Protein AF-A0A971H9M4-F1 (afdb_monomer)

Structure (mmCIF, N/CA/C/O backbone):
data_AF-A0A971H9M4-F1
#
_entry.id   AF-A0A971H9M4-F1
#
loop_
_atom_site.group_PDB
_atom_site.id
_atom_site.type_symbol
_atom_site.label_atom_id
_atom_site.label_alt_id
_atom_site.label_comp_id
_atom_site.label_asym_id
_atom_site.label_entity_id
_atom_site.label_seq_id
_atom_site.pdbx_PDB_ins_code
_atom_site.Cartn_x
_atom_site.Cartn_y
_atom_site.Cartn_z
_atom_site.occupancy
_atom_site.B_iso_or_equiv
_atom_site.auth_seq_id
_atom_site.auth_comp_id
_atom_site.auth_asym_id
_atom_site.auth_atom_id
_atom_site.pdbx_PDB_model_num
ATOM 1 N N . MET A 1 1 ? -9.006 -33.886 42.471 1.00 59.41 1 MET A N 1
ATOM 2 C CA . MET A 1 1 ? -10.101 -33.155 41.795 1.00 59.41 1 MET A CA 1
ATOM 3 C C . MET A 1 1 ? -9.797 -31.669 41.955 1.00 59.41 1 MET A C 1
ATOM 5 O O . MET A 1 1 ? -9.574 -31.252 43.082 1.00 59.41 1 MET A O 1
ATOM 9 N N . TYR A 1 2 ? -9.645 -30.906 40.869 1.00 59.44 2 TYR A N 1
ATOM 10 C CA . TYR A 1 2 ? -9.301 -29.475 40.951 1.00 59.44 2 TYR A CA 1
ATOM 11 C C . TYR A 1 2 ? -10.489 -28.660 41.491 1.00 59.44 2 TYR A C 1
ATOM 13 O O . TYR A 1 2 ? -11.606 -28.806 40.993 1.00 59.44 2 TYR A O 1
ATOM 21 N N . HIS A 1 3 ? -10.256 -27.783 42.473 1.00 69.88 3 HIS A N 1
ATOM 22 C CA . HIS A 1 3 ? -11.254 -26.812 42.927 1.00 69.88 3 HIS A CA 1
ATOM 23 C C . HIS A 1 3 ? -11.259 -25.609 41.982 1.00 69.88 3 HIS A C 1
ATOM 25 O O . HIS A 1 3 ? -10.294 -24.852 41.921 1.00 69.88 3 HIS A O 1
ATOM 31 N N . LYS A 1 4 ? -12.359 -25.418 41.243 1.00 62.38 4 LYS A N 1
ATOM 32 C CA . LYS A 1 4 ? -12.519 -24.303 40.289 1.00 62.38 4 LYS A CA 1
ATOM 33 C C . LYS A 1 4 ? -12.302 -22.923 40.926 1.00 62.38 4 LYS A C 1
ATOM 35 O O . LYS A 1 4 ? -11.869 -22.009 40.243 1.00 62.38 4 LYS A O 1
ATOM 40 N N . THR A 1 5 ? -12.569 -22.787 42.223 1.00 70.88 5 THR A N 1
ATOM 41 C CA . THR A 1 5 ? -12.385 -21.547 42.993 1.00 70.88 5 THR A CA 1
ATOM 42 C C . THR A 1 5 ? -10.929 -21.249 43.348 1.00 70.88 5 THR A C 1
ATOM 44 O O . THR A 1 5 ? -10.621 -20.129 43.735 1.00 70.88 5 THR A O 1
ATOM 47 N N . SER A 1 6 ? -10.025 -22.224 43.216 1.00 70.75 6 SER A N 1
ATOM 48 C CA . SER A 1 6 ? -8.587 -22.040 43.446 1.00 70.75 6 SER A CA 1
ATOM 49 C C . SER A 1 6 ? -7.864 -21.447 42.234 1.00 70.75 6 SER A C 1
ATOM 51 O O . SER A 1 6 ? -6.694 -21.093 42.341 1.00 70.75 6 SER A O 1
ATOM 53 N N . PHE A 1 7 ? -8.536 -21.359 41.081 1.00 68.00 7 PHE A N 1
ATOM 54 C CA . PHE A 1 7 ? -7.981 -20.761 39.874 1.00 68.00 7 PHE A CA 1
ATOM 55 C C . PHE A 1 7 ? -8.322 -19.272 39.858 1.00 68.00 7 PHE A C 1
ATOM 57 O O . PHE A 1 7 ? -9.436 -18.873 39.527 1.00 68.00 7 PHE A O 1
ATOM 64 N N . ILE A 1 8 ? -7.358 -18.455 40.265 1.00 69.06 8 ILE A N 1
ATOM 65 C CA . ILE A 1 8 ? -7.439 -17.001 40.165 1.00 69.06 8 ILE A CA 1
ATOM 66 C C . ILE A 1 8 ? -6.698 -16.625 38.886 1.00 69.06 8 ILE A C 1
ATOM 68 O O . ILE A 1 8 ? -5.609 -17.147 38.633 1.00 69.06 8 ILE A O 1
ATOM 72 N N . ASN A 1 9 ? -7.282 -15.754 38.064 1.00 68.06 9 ASN A N 1
ATOM 73 C CA . ASN A 1 9 ? -6.560 -15.254 36.901 1.00 68.06 9 ASN A CA 1
ATOM 74 C C . ASN A 1 9 ? -5.275 -14.552 37.360 1.00 68.06 9 ASN A C 1
ATOM 76 O O . ASN A 1 9 ? -5.319 -13.797 38.338 1.00 68.06 9 ASN A O 1
ATOM 80 N N . PRO A 1 10 ? -4.144 -14.781 36.672 1.00 68.81 10 PRO A N 1
ATOM 81 C CA . PRO A 1 10 ? -2.934 -14.025 36.940 1.00 68.81 10 PRO A CA 1
ATOM 82 C C . PRO A 1 10 ? -3.194 -12.533 36.715 1.00 68.81 10 PRO A C 1
ATOM 84 O O . PRO A 1 10 ? -4.111 -12.150 35.981 1.00 68.81 10 PRO A O 1
ATOM 87 N N . ASP A 1 11 ? -2.370 -11.695 37.342 1.00 80.75 11 ASP A N 1
ATOM 88 C CA . ASP A 1 11 ? -2.382 -10.260 37.081 1.00 80.75 11 ASP A CA 1
ATOM 89 C C . ASP A 1 11 ? -2.314 -9.997 35.566 1.00 80.75 11 ASP A C 1
ATOM 91 O O . ASP A 1 11 ? -1.445 -10.505 34.850 1.00 80.75 11 ASP A O 1
ATOM 95 N N . ARG A 1 12 ? -3.260 -9.188 35.085 1.00 86.88 12 ARG A N 1
ATOM 96 C CA . ARG A 1 12 ? -3.405 -8.826 33.677 1.00 86.88 12 ARG A CA 1
ATOM 97 C C . ARG A 1 12 ? -2.324 -7.859 33.202 1.00 86.88 12 ARG A C 1
ATOM 99 O O . ARG A 1 12 ? -2.214 -7.668 31.994 1.00 86.88 12 ARG A O 1
ATOM 106 N N . HIS A 1 13 ? -1.508 -7.279 34.090 1.00 83.75 13 HIS A N 1
ATOM 107 C CA . HIS A 1 13 ? -0.443 -6.339 33.720 1.00 83.75 13 HIS A CA 1
ATOM 108 C C . HIS A 1 13 ? 0.414 -6.851 32.548 1.00 83.75 13 HIS A C 1
ATOM 110 O O . HIS A 1 13 ? 0.710 -6.085 31.622 1.00 83.75 13 HIS A O 1
ATOM 116 N N . ASN A 1 14 ? 0.778 -8.139 32.596 1.00 83.12 14 ASN A N 1
ATOM 117 C CA . ASN A 1 14 ? 1.596 -8.841 31.598 1.00 83.12 14 ASN A CA 1
ATOM 118 C C . ASN A 1 14 ? 0.779 -9.832 30.750 1.00 83.12 14 ASN A C 1
ATOM 120 O O . ASN A 1 14 ? 1.344 -10.719 30.111 1.00 83.12 14 ASN A O 1
ATOM 124 N N . GLY A 1 15 ? -0.550 -9.713 30.774 1.00 86.69 15 GLY A N 1
ATOM 125 C CA . GLY A 1 15 ? -1.436 -10.551 29.982 1.00 86.69 15 GLY A CA 1
ATOM 126 C C . GLY A 1 15 ? -1.278 -10.276 28.481 1.00 86.69 15 GLY A C 1
ATOM 127 O O . GLY A 1 15 ? -0.962 -9.149 28.086 1.00 86.69 15 GLY A O 1
ATOM 128 N N . PRO A 1 16 ? -1.523 -11.278 27.620 1.00 92.19 16 PRO A N 1
ATOM 129 C CA . PRO A 1 16 ? -1.437 -11.112 26.174 1.00 92.19 16 PRO A CA 1
ATOM 130 C C . PRO A 1 16 ? -2.510 -10.148 25.662 1.00 92.19 16 PRO A C 1
ATOM 132 O O . PRO A 1 16 ? -3.526 -9.915 26.326 1.00 92.19 16 PRO A O 1
ATOM 135 N N . PHE A 1 17 ? -2.292 -9.603 24.463 1.00 92.62 17 PHE A N 1
ATOM 136 C CA . PHE A 1 17 ? -3.281 -8.775 23.778 1.00 92.62 17 PHE A CA 1
ATOM 137 C C . PHE A 1 17 ? -3.963 -9.597 22.690 1.00 92.62 17 PHE A C 1
ATOM 139 O O . PHE A 1 17 ? -3.300 -10.305 21.930 1.00 92.62 17 PHE A O 1
ATOM 146 N N . GLN A 1 18 ? -5.287 -9.496 22.600 1.00 90.56 18 GLN A N 1
ATOM 147 C CA . GLN A 1 18 ? -6.045 -10.150 21.537 1.00 90.56 18 GLN A CA 1
ATOM 148 C C . GLN A 1 18 ? -6.235 -9.193 20.363 1.00 90.56 18 GLN A C 1
ATOM 150 O O . GLN A 1 18 ? -6.819 -8.125 20.532 1.00 90.56 18 GLN A O 1
ATOM 155 N N . ILE A 1 19 ? -5.826 -9.603 19.160 1.00 88.69 19 ILE A N 1
ATOM 156 C CA . ILE A 1 19 ? -6.227 -8.905 17.934 1.00 88.69 19 ILE A CA 1
ATOM 157 C C . ILE A 1 19 ? -7.717 -9.161 17.704 1.00 88.69 19 ILE A C 1
ATOM 159 O O . ILE A 1 19 ? -8.146 -10.312 17.584 1.00 88.69 19 ILE A O 1
ATOM 163 N N . SER A 1 20 ? -8.499 -8.088 17.671 1.00 87.00 20 SER A N 1
ATOM 164 C CA . SER A 1 20 ? -9.937 -8.105 17.436 1.00 87.00 20 SER A CA 1
ATOM 165 C C . SER A 1 20 ? -10.264 -7.019 16.421 1.00 87.00 20 SER A C 1
ATOM 167 O O . SER A 1 20 ? -10.563 -5.883 16.784 1.00 87.00 20 SER A O 1
ATOM 169 N N . HIS A 1 21 ? -10.183 -7.372 15.136 1.00 85.25 21 HIS A N 1
ATOM 170 C CA . HIS A 1 21 ? -10.667 -6.498 14.072 1.00 85.25 21 HIS A CA 1
ATOM 171 C C . HIS A 1 21 ? -12.159 -6.286 14.282 1.00 85.25 21 HIS A C 1
ATOM 173 O O . HIS A 1 21 ? -12.880 -7.282 14.343 1.00 85.25 21 HIS A O 1
ATOM 179 N N . ASP A 1 22 ? -12.534 -5.021 14.514 1.00 75.38 22 ASP A N 1
ATOM 180 C CA . ASP A 1 22 ? -13.889 -4.455 14.624 1.00 75.38 22 ASP A CA 1
ATOM 181 C C . ASP A 1 22 ? -14.944 -5.223 15.437 1.00 75.38 22 ASP A C 1
ATOM 183 O O . ASP A 1 22 ? -16.119 -4.870 15.420 1.00 75.38 22 ASP A O 1
ATOM 187 N N . PHE A 1 23 ? -14.512 -6.229 16.200 1.00 79.19 23 PHE A N 1
ATOM 188 C CA . PHE A 1 23 ? -15.332 -7.189 16.934 1.00 79.19 23 PHE A CA 1
ATOM 189 C C . PHE A 1 23 ? -16.366 -7.948 16.081 1.00 79.19 23 PHE A C 1
ATOM 191 O O . PHE A 1 23 ? -17.172 -8.680 16.661 1.00 79.19 23 PHE A O 1
ATOM 198 N N . GLN A 1 24 ? -16.274 -7.880 14.745 1.00 73.62 24 GLN A N 1
ATOM 199 C CA . GLN A 1 24 ? -16.990 -8.769 13.821 1.00 73.62 24 GLN A CA 1
ATOM 200 C C . GLN A 1 24 ? -16.139 -9.984 13.453 1.00 73.62 24 GLN A C 1
ATOM 202 O O . GLN A 1 24 ? -16.640 -11.091 13.267 1.00 73.62 24 GLN A O 1
ATOM 207 N N . PHE A 1 25 ? -14.815 -9.814 13.398 1.00 66.44 25 PHE A N 1
ATOM 208 C CA . PHE A 1 25 ? -13.938 -10.876 12.925 1.00 66.44 25 PHE A CA 1
ATOM 209 C C . PHE A 1 25 ? -13.827 -12.049 13.916 1.00 66.44 25 PHE A C 1
ATOM 211 O O . PHE A 1 25 ? -13.549 -11.872 15.112 1.00 66.44 25 PHE A O 1
ATOM 218 N N . ILE A 1 26 ? -13.986 -13.268 13.388 1.00 60.38 26 ILE A N 1
ATOM 219 C CA . ILE A 1 26 ? -13.758 -14.535 14.092 1.00 60.38 26 ILE A CA 1
ATOM 220 C C . ILE A 1 26 ? -12.415 -15.117 13.607 1.00 60.38 26 ILE A C 1
ATOM 222 O O . ILE A 1 26 ? -12.236 -15.322 12.404 1.00 60.38 26 ILE A O 1
ATOM 226 N N . PRO A 1 27 ? -11.450 -15.401 14.503 1.00 54.97 27 PRO A N 1
ATOM 227 C CA . PRO A 1 27 ? -10.246 -16.153 14.159 1.00 54.97 27 PRO A CA 1
ATOM 228 C C . PRO A 1 27 ? -10.600 -17.499 13.514 1.00 54.97 27 PRO A C 1
ATOM 230 O O . PRO A 1 27 ? -11.497 -18.184 13.995 1.00 54.97 27 PRO A O 1
ATOM 233 N N . LEU A 1 28 ? -9.845 -17.914 12.490 1.00 46.50 28 LEU A N 1
ATOM 234 C CA . LEU A 1 28 ? -10.114 -19.079 11.619 1.00 46.50 28 LEU A CA 1
ATOM 235 C C . LEU A 1 28 ? -10.322 -20.444 12.321 1.00 46.50 28 LEU A C 1
ATOM 237 O O . LEU A 1 28 ? -10.663 -21.408 11.650 1.00 46.50 28 LEU A O 1
ATOM 241 N N . ASN A 1 29 ? -10.156 -20.534 13.643 1.00 50.53 29 ASN A N 1
ATOM 242 C CA . ASN A 1 29 ? -10.216 -21.775 14.421 1.00 50.53 29 ASN A CA 1
ATOM 243 C C . ASN A 1 29 ? -11.173 -21.715 15.630 1.00 50.53 29 ASN A C 1
ATOM 245 O O . ASN A 1 29 ? -11.077 -22.562 16.518 1.00 50.53 29 ASN A O 1
ATOM 249 N N . LEU A 1 30 ? -12.066 -20.723 15.713 1.00 54.00 30 LEU A N 1
ATOM 250 C CA . LEU A 1 30 ? -13.114 -20.700 16.739 1.00 54.00 30 LEU A CA 1
ATOM 251 C C . LEU A 1 30 ? -14.435 -21.210 16.153 1.00 54.00 30 LEU A C 1
ATOM 2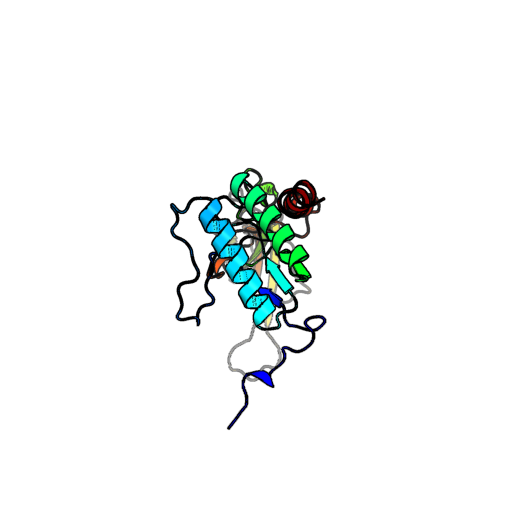53 O O . LEU A 1 30 ? -14.884 -20.736 15.117 1.00 54.00 30 LEU A O 1
ATOM 257 N N . SER A 1 31 ? -15.050 -22.183 16.828 1.00 55.00 31 SER A N 1
ATOM 258 C CA . SER A 1 31 ? -16.323 -22.805 16.431 1.00 55.00 31 SER A CA 1
ATOM 259 C C . SER A 1 31 ? -17.559 -21.971 16.780 1.00 55.00 31 SER A C 1
ATOM 261 O O . SER A 1 31 ? -18.652 -22.251 16.296 1.00 55.00 31 SER A O 1
ATOM 263 N N . GLU A 1 32 ? -17.407 -20.971 17.645 1.00 58.47 32 GLU A N 1
ATOM 264 C CA . GLU A 1 32 ? -18.483 -20.076 18.065 1.00 58.47 32 GLU A CA 1
ATOM 265 C C . GLU A 1 32 ? -18.551 -18.870 17.108 1.00 58.47 32 GLU A C 1
ATOM 267 O O . GLU A 1 32 ? -17.556 -18.171 16.900 1.00 58.47 32 GLU A O 1
ATOM 272 N N . ASN A 1 33 ? -19.731 -18.618 16.525 1.00 57.72 33 ASN A N 1
ATOM 273 C CA . ASN A 1 33 ? -19.991 -17.403 15.751 1.00 57.72 33 ASN A CA 1
ATOM 274 C C . ASN A 1 33 ? -20.037 -16.202 16.707 1.00 57.72 33 ASN A C 1
ATOM 276 O O . ASN A 1 33 ? -21.013 -16.023 17.432 1.00 57.72 33 ASN A O 1
ATOM 280 N N . PHE A 1 34 ? -18.976 -15.394 16.716 1.00 63.72 34 PHE A N 1
ATOM 281 C CA . PHE A 1 34 ? -18.870 -14.173 17.528 1.00 63.72 34 PHE A CA 1
ATOM 282 C C . PHE A 1 34 ? -19.069 -12.883 16.723 1.00 63.72 34 PHE A C 1
ATOM 284 O O . PHE A 1 34 ? -18.621 -11.821 17.164 1.00 63.72 34 PHE A O 1
ATOM 291 N N . ASP A 1 35 ? -19.705 -12.977 15.560 1.00 71.69 35 ASP A N 1
ATOM 292 C CA . ASP A 1 35 ? -20.148 -11.819 14.784 1.00 71.69 35 ASP A CA 1
ATOM 293 C C . ASP A 1 35 ? -21.601 -11.462 15.143 1.00 71.69 35 ASP A C 1
ATOM 295 O O . ASP A 1 35 ? -22.330 -12.271 15.725 1.00 71.69 35 ASP A O 1
ATOM 299 N N . TRP A 1 36 ? -22.025 -10.250 14.803 1.00 81.38 36 TRP A N 1
ATOM 300 C CA . TRP A 1 36 ? -23.417 -9.816 14.864 1.00 81.38 36 TRP A CA 1
ATOM 301 C C . TRP A 1 36 ? -24.015 -9.719 13.449 1.00 81.38 36 TRP A C 1
ATOM 303 O O . TRP A 1 36 ? -23.295 -9.407 12.503 1.00 81.38 36 TRP A O 1
ATOM 313 N N . PRO A 1 37 ? -25.332 -9.938 13.270 1.00 80.62 37 PRO A N 1
ATOM 314 C CA . PRO A 1 37 ? -26.002 -9.711 11.987 1.00 80.62 37 PRO A CA 1
ATOM 315 C C . PRO A 1 37 ? -25.788 -8.287 11.453 1.00 80.62 37 PRO A C 1
ATOM 317 O O . PRO A 1 37 ? -25.793 -7.329 12.232 1.00 80.62 37 PRO A O 1
ATOM 320 N N . ASP A 1 38 ? -25.643 -8.137 10.135 1.00 75.81 38 ASP A N 1
ATOM 321 C CA . ASP A 1 38 ? -25.381 -6.849 9.468 1.00 75.81 38 ASP A CA 1
ATOM 322 C C . ASP A 1 38 ? -26.436 -5.764 9.770 1.00 75.81 38 ASP A C 1
ATOM 324 O O . ASP A 1 38 ? -26.124 -4.570 9.769 1.00 75.81 38 ASP A O 1
ATOM 328 N N . ASP A 1 39 ? -27.676 -6.171 10.043 1.00 83.94 39 ASP A N 1
ATOM 329 C CA . ASP A 1 39 ? -28.831 -5.327 10.361 1.00 83.94 39 ASP A CA 1
ATOM 330 C C . ASP A 1 39 ? -28.997 -5.044 11.865 1.00 83.94 39 ASP A C 1
ATOM 332 O O . ASP A 1 39 ? -29.939 -4.360 12.273 1.00 83.94 39 ASP A O 1
ATOM 336 N N . SER A 1 40 ? -28.065 -5.515 12.700 1.00 88.38 40 SER A N 1
ATOM 337 C CA . SER A 1 40 ? -28.070 -5.231 14.135 1.00 88.38 40 SER A CA 1
ATOM 338 C C . SER A 1 40 ? -28.033 -3.726 14.395 1.00 88.38 40 SER A C 1
ATOM 340 O O . SER A 1 40 ? -27.239 -2.984 13.803 1.00 88.38 40 SER A O 1
ATOM 342 N N . ASN A 1 41 ? -28.853 -3.272 15.340 1.00 93.38 41 ASN A N 1
ATOM 343 C CA . ASN A 1 41 ? -28.796 -1.895 15.816 1.00 93.38 41 ASN A CA 1
ATOM 344 C C . ASN A 1 41 ? -27.529 -1.642 16.660 1.00 93.38 41 ASN A C 1
ATOM 346 O O . ASN A 1 41 ? -26.876 -2.571 17.142 1.00 93.38 41 ASN A O 1
ATOM 350 N N . GLU A 1 42 ? -27.176 -0.370 16.848 1.00 93.44 42 GLU A N 1
ATOM 351 C CA . GLU A 1 42 ? -25.950 0.005 17.564 1.00 93.44 42 GLU A CA 1
ATOM 352 C C . GLU A 1 42 ? -25.967 -0.388 19.046 1.00 93.44 42 GLU A C 1
ATOM 354 O O . GLU A 1 42 ? -24.920 -0.729 19.591 1.00 93.44 42 GLU A O 1
ATOM 359 N N . GLU A 1 43 ? -27.135 -0.412 19.695 1.00 95.06 43 GLU A N 1
ATOM 360 C CA . GLU A 1 43 ? -27.251 -0.858 21.089 1.00 95.06 43 GLU A CA 1
ATOM 361 C C . GLU A 1 43 ? -26.849 -2.332 21.233 1.00 95.06 43 GLU A C 1
ATOM 363 O O . GLU A 1 43 ? -26.088 -2.692 22.132 1.00 95.06 43 GLU A O 1
ATOM 368 N N . TYR A 1 44 ? -27.314 -3.183 20.319 1.00 93.81 44 TYR A N 1
ATOM 369 C CA . TYR A 1 44 ? -26.947 -4.592 20.281 1.00 93.81 44 TYR A CA 1
ATOM 370 C C . TYR A 1 44 ? -25.446 -4.772 20.036 1.00 93.81 44 TYR A C 1
ATOM 372 O O . TYR A 1 44 ? -24.792 -5.527 20.756 1.00 93.81 44 TYR A O 1
ATOM 380 N N . LYS A 1 45 ? -24.879 -4.043 19.064 1.00 92.88 45 LYS A N 1
ATOM 381 C CA . LYS A 1 45 ? -23.439 -4.107 18.760 1.00 92.88 45 LYS A CA 1
ATOM 382 C C . LYS A 1 45 ? -22.592 -3.707 19.964 1.00 92.88 45 LYS A C 1
ATOM 384 O O . LYS A 1 45 ? -21.631 -4.398 20.285 1.00 92.88 45 LYS A O 1
ATOM 389 N N . LEU A 1 46 ? -22.965 -2.635 20.663 1.00 95.12 46 LEU A N 1
ATOM 390 C CA . LEU A 1 46 ? -22.259 -2.188 21.864 1.00 95.12 46 LEU A CA 1
ATOM 391 C C . LEU A 1 46 ? -22.327 -3.229 22.987 1.00 95.12 46 LEU A C 1
ATOM 393 O O . LEU A 1 46 ? -21.285 -3.560 23.545 1.00 95.12 46 LEU A O 1
ATOM 397 N N . LYS A 1 47 ? -23.501 -3.819 23.254 1.00 94.12 47 LYS A N 1
ATOM 398 C CA . LYS A 1 47 ? -23.641 -4.912 24.239 1.00 94.12 47 LYS A CA 1
ATOM 399 C C . LYS A 1 47 ? -22.793 -6.132 23.879 1.00 94.12 47 LYS A C 1
ATOM 401 O O . LYS A 1 47 ? -22.201 -6.762 24.753 1.00 94.12 47 LYS A O 1
ATOM 406 N N . HIS A 1 48 ? -22.713 -6.470 22.594 1.00 91.38 48 HIS A N 1
ATOM 407 C CA . HIS A 1 48 ? -21.865 -7.565 22.122 1.00 91.38 48 HIS A CA 1
ATOM 408 C C . HIS A 1 48 ? -20.376 -7.266 22.322 1.00 91.38 48 HIS A C 1
ATOM 410 O O . HIS A 1 48 ? -19.634 -8.124 22.802 1.00 91.38 48 HIS A O 1
ATOM 416 N N . ILE A 1 49 ? -19.936 -6.050 21.992 1.00 93.62 49 ILE A N 1
ATOM 417 C CA . ILE A 1 49 ? -18.557 -5.592 22.212 1.00 93.62 49 ILE A CA 1
ATOM 418 C C . ILE A 1 49 ? -18.213 -5.624 23.704 1.00 93.62 49 ILE A C 1
ATOM 420 O O . ILE A 1 49 ? -17.195 -6.206 24.076 1.00 93.62 49 ILE A O 1
ATOM 424 N N . GLU A 1 50 ? -19.076 -5.067 24.555 1.00 94.88 50 GLU A N 1
ATOM 425 C CA . GLU A 1 50 ? -18.920 -5.069 26.011 1.00 94.88 50 GLU A CA 1
ATOM 426 C C . GLU A 1 50 ? -18.751 -6.496 26.544 1.00 94.88 50 GLU A C 1
ATOM 428 O O . GLU A 1 50 ? -17.793 -6.804 27.258 1.00 94.88 50 GLU A O 1
ATOM 433 N N . TRP A 1 51 ? -19.634 -7.407 26.125 1.00 92.12 51 TRP A N 1
ATOM 434 C CA . TRP A 1 51 ? -19.552 -8.814 26.496 1.00 92.12 51 TRP A CA 1
ATOM 435 C C . TRP A 1 51 ? -18.237 -9.461 26.037 1.00 92.12 51 TRP A C 1
ATOM 437 O O . TRP A 1 51 ? -17.611 -10.193 26.811 1.00 92.12 51 TRP A O 1
ATOM 447 N N . ARG A 1 52 ? -17.772 -9.178 24.809 1.00 90.50 52 ARG A N 1
ATOM 448 C CA . ARG A 1 52 ? -16.493 -9.698 24.288 1.00 90.50 52 ARG A CA 1
ATOM 449 C C . ARG A 1 52 ? -15.297 -9.160 25.075 1.00 90.50 52 ARG A C 1
ATOM 451 O O . ARG A 1 52 ? -14.411 -9.944 25.413 1.00 90.50 52 ARG A O 1
ATOM 458 N N . LEU A 1 53 ? -15.269 -7.868 25.392 1.00 93.12 53 LEU A N 1
ATOM 459 C CA . LEU A 1 53 ? -14.211 -7.252 26.201 1.00 93.12 53 LEU A CA 1
ATOM 460 C C . LEU A 1 53 ? -14.174 -7.849 27.609 1.00 93.12 53 LEU A C 1
ATOM 462 O O . LEU A 1 53 ? -13.122 -8.314 28.055 1.00 93.12 53 LEU A O 1
ATOM 466 N N . LYS A 1 54 ? -15.336 -7.952 28.264 1.00 92.88 54 LYS A N 1
ATOM 467 C CA . LYS A 1 54 ? -15.460 -8.585 29.580 1.00 92.88 54 LYS A CA 1
ATOM 468 C C . LYS A 1 54 ? -14.971 -10.029 29.547 1.00 92.88 54 LYS A C 1
ATOM 470 O O . LYS A 1 54 ? -14.208 -10.447 30.410 1.00 92.88 54 LYS A O 1
ATOM 475 N N . ARG A 1 55 ? -15.338 -10.788 28.512 1.00 89.50 55 ARG A N 1
ATOM 476 C CA . ARG A 1 55 ? -14.889 -12.173 28.316 1.00 89.50 55 ARG A CA 1
ATOM 477 C C . ARG A 1 55 ? -13.364 -12.290 28.210 1.00 89.50 55 ARG A C 1
ATOM 479 O O . ARG A 1 55 ? -12.814 -13.283 28.690 1.00 89.50 55 ARG A O 1
ATOM 486 N N . LEU A 1 56 ? -12.699 -11.337 27.551 1.00 89.69 56 LEU A N 1
ATOM 487 C CA . LEU A 1 56 ? -11.237 -11.288 27.438 1.00 89.69 56 LEU A CA 1
ATOM 488 C C . LEU A 1 56 ? -10.594 -10.950 28.788 1.00 89.69 56 LEU A C 1
ATOM 490 O O . LEU A 1 56 ? -9.676 -11.651 29.215 1.00 89.69 56 LEU A O 1
ATOM 494 N N . ALA A 1 57 ? -11.120 -9.948 29.494 1.00 90.19 57 ALA A N 1
ATOM 495 C CA . ALA A 1 57 ? -10.666 -9.600 30.839 1.00 90.19 57 ALA A CA 1
ATOM 496 C C . ALA A 1 57 ? -10.819 -10.784 31.816 1.00 90.19 57 ALA A C 1
ATOM 498 O O . ALA A 1 57 ? -9.855 -11.163 32.483 1.00 90.19 57 ALA A O 1
ATOM 499 N N . ASP A 1 58 ? -11.979 -11.450 31.806 1.00 88.00 58 ASP A N 1
ATOM 500 C CA . ASP A 1 58 ? -12.296 -12.647 32.603 1.00 88.00 58 ASP A CA 1
ATOM 501 C C . ASP A 1 58 ? -11.410 -13.860 32.246 1.00 88.00 58 ASP A C 1
ATOM 503 O O . ASP A 1 58 ? -11.389 -14.851 32.974 1.00 88.00 58 ASP A O 1
ATOM 507 N N . ARG A 1 59 ? -10.671 -13.809 31.130 1.00 86.69 59 ARG A N 1
ATOM 508 C CA . ARG A 1 59 ? -9.708 -14.836 30.691 1.00 86.69 59 ARG A CA 1
ATOM 509 C C . ARG A 1 59 ? -8.244 -14.446 30.915 1.00 86.69 59 ARG A C 1
ATOM 511 O O . ARG A 1 59 ? -7.359 -15.188 30.501 1.00 86.69 59 ARG A O 1
ATOM 518 N N . GLY A 1 60 ? -7.982 -13.302 31.548 1.00 88.19 60 GLY A N 1
ATOM 519 C CA . GLY A 1 60 ? -6.626 -12.854 31.870 1.00 88.19 60 GLY A CA 1
ATOM 520 C C . GLY A 1 60 ? -5.902 -12.110 30.742 1.00 88.19 60 GLY A C 1
ATOM 521 O O . GLY A 1 60 ? -4.692 -11.913 30.834 1.00 88.19 60 GLY A O 1
ATOM 522 N N . PHE A 1 61 ? -6.601 -11.678 29.685 1.00 91.94 61 PHE A N 1
ATOM 523 C CA . PHE A 1 61 ? -5.991 -10.809 28.673 1.00 91.94 61 PHE A CA 1
ATOM 524 C C . PHE A 1 61 ? -5.654 -9.441 29.272 1.00 91.94 61 PHE A C 1
ATOM 526 O O . PHE A 1 61 ? -6.456 -8.851 29.999 1.00 91.94 61 PHE A O 1
ATOM 533 N N . GLY A 1 62 ? -4.470 -8.933 28.935 1.00 93.44 62 GLY A N 1
ATOM 534 C CA . GLY A 1 62 ? -3.995 -7.620 29.375 1.00 93.44 62 GLY A CA 1
ATOM 535 C C . GLY A 1 62 ? -4.523 -6.474 28.520 1.00 93.44 62 GLY A C 1
ATOM 536 O O . GLY A 1 62 ? -4.500 -5.320 28.948 1.00 93.44 62 GLY A O 1
ATOM 537 N N . GLY A 1 63 ? -5.012 -6.779 27.318 1.00 94.38 63 GLY A N 1
ATOM 538 C CA . GLY A 1 63 ? -5.445 -5.766 26.374 1.00 94.38 63 GLY A CA 1
ATOM 539 C C . GLY A 1 63 ? -5.992 -6.310 25.063 1.00 94.38 63 GLY A C 1
ATOM 540 O O . GLY A 1 63 ? -6.146 -7.520 24.868 1.00 94.38 63 GLY A O 1
ATOM 541 N N . VAL A 1 64 ? -6.268 -5.387 24.150 1.00 93.75 64 VAL A N 1
ATOM 542 C CA . VAL A 1 64 ? -6.772 -5.660 22.805 1.00 93.75 64 VAL A CA 1
ATOM 543 C C . VAL A 1 64 ? -6.000 -4.861 21.761 1.00 93.75 64 VAL A C 1
ATOM 545 O O . VAL A 1 64 ? -5.579 -3.733 22.009 1.00 93.75 64 VAL A O 1
ATOM 548 N N . VAL A 1 65 ? -5.830 -5.453 20.581 1.00 93.62 65 VAL A N 1
ATOM 549 C CA . VAL A 1 65 ? -5.396 -4.748 19.372 1.00 93.62 65 VAL A CA 1
ATOM 550 C C . VAL A 1 65 ? -6.624 -4.582 18.483 1.00 93.62 65 VAL A C 1
ATOM 552 O O . VAL A 1 65 ? -7.198 -5.583 18.051 1.00 93.62 65 VAL A O 1
ATOM 555 N N . ILE A 1 66 ? -7.067 -3.347 18.263 1.00 93.19 66 ILE A N 1
ATOM 556 C CA . ILE A 1 66 ? -8.359 -3.030 17.636 1.00 93.19 66 ILE A CA 1
ATOM 557 C C . ILE A 1 66 ? -8.208 -1.971 16.547 1.00 93.19 66 ILE A C 1
ATOM 559 O O . ILE A 1 66 ? -7.239 -1.222 16.518 1.00 93.19 66 ILE A O 1
ATOM 563 N N . ASN A 1 67 ? -9.196 -1.883 15.669 1.00 92.44 67 ASN A N 1
ATOM 564 C CA . ASN A 1 67 ? -9.304 -0.863 14.630 1.00 92.44 67 ASN A CA 1
ATOM 565 C C . ASN A 1 67 ? -10.769 -0.498 14.415 1.00 92.44 67 ASN A C 1
ATOM 567 O O . ASN A 1 67 ? -11.668 -1.258 14.791 1.00 92.44 67 ASN A O 1
ATOM 571 N N . ILE A 1 68 ? -11.001 0.639 13.762 1.00 93.00 68 ILE A N 1
ATOM 572 C CA . ILE A 1 68 ? -12.326 0.966 13.240 1.00 93.00 68 ILE A CA 1
ATOM 573 C C . ILE A 1 68 ? -12.799 -0.099 12.239 1.00 93.00 68 ILE A C 1
ATOM 575 O O . ILE A 1 68 ? -11.988 -0.710 11.538 1.00 93.00 68 ILE A O 1
ATOM 579 N N . ALA A 1 69 ? -14.117 -0.297 12.164 1.00 90.75 69 ALA A N 1
ATOM 580 C CA . ALA A 1 69 ? -14.762 -1.190 11.206 1.00 90.75 69 ALA A CA 1
ATOM 581 C C . ALA A 1 69 ? -14.231 -1.018 9.781 1.00 90.75 69 ALA A C 1
ATOM 583 O O . ALA A 1 69 ? -14.063 0.098 9.285 1.00 90.75 69 ALA A O 1
ATOM 584 N N . PHE A 1 70 ? -13.992 -2.142 9.104 1.00 89.69 70 PHE A N 1
ATOM 585 C CA . PHE A 1 70 ? -13.482 -2.109 7.735 1.00 89.69 70 PHE A CA 1
ATOM 586 C C . PHE A 1 70 ? -14.543 -1.676 6.721 1.00 89.69 70 PHE A C 1
ATOM 588 O O . PHE A 1 70 ? -14.203 -1.112 5.681 1.00 89.69 70 PHE A O 1
ATOM 595 N N . LYS A 1 71 ? -15.831 -1.896 6.992 1.00 88.38 71 LYS A N 1
ATOM 596 C CA . LYS A 1 71 ? -16.910 -1.391 6.135 1.00 88.38 71 LYS A CA 1
ATOM 597 C C . LYS A 1 71 ? -16.911 0.138 6.174 1.00 88.38 71 LYS A C 1
ATOM 599 O O . LYS A 1 71 ? -17.036 0.708 7.250 1.00 88.38 71 LYS A O 1
ATOM 604 N N . LYS A 1 72 ? -16.776 0.783 5.004 1.00 92.19 72 LYS A N 1
ATOM 605 C CA . LYS A 1 72 ? -16.594 2.246 4.887 1.00 92.19 72 LYS A CA 1
ATOM 606 C C . LYS A 1 72 ? -15.466 2.756 5.808 1.00 92.19 72 LYS A C 1
ATOM 608 O O . LYS A 1 72 ? -15.634 3.730 6.538 1.00 92.19 72 LYS A O 1
ATOM 613 N N . TYR A 1 73 ? -14.336 2.043 5.787 1.00 93.50 73 TYR A N 1
ATOM 614 C CA . TYR A 1 73 ? -13.152 2.311 6.604 1.00 93.50 73 TYR A CA 1
ATOM 615 C C . TYR A 1 73 ? -12.806 3.802 6.654 1.00 93.50 73 TYR A C 1
ATOM 617 O O . TYR A 1 73 ? -12.750 4.443 5.611 1.00 93.50 73 TYR A O 1
ATOM 625 N N . MET A 1 74 ? -12.588 4.342 7.859 1.00 94.94 74 MET A N 1
ATOM 626 C CA . MET A 1 74 ? -12.312 5.764 8.151 1.00 94.94 74 MET A CA 1
ATOM 627 C C . MET A 1 74 ? -13.427 6.768 7.795 1.00 94.94 74 MET A C 1
ATOM 629 O O . MET A 1 74 ? -13.405 7.886 8.304 1.00 94.94 74 MET A O 1
ATOM 633 N N . GLU A 1 75 ? -14.413 6.388 6.980 1.00 95.19 75 GLU A N 1
ATOM 634 C CA . GLU A 1 75 ? -15.450 7.273 6.428 1.00 95.19 75 GLU A CA 1
ATOM 635 C C . GLU A 1 75 ? -16.806 7.156 7.157 1.00 95.19 75 GLU A C 1
ATOM 637 O O . GLU A 1 75 ? -17.682 7.997 6.966 1.00 95.19 75 GLU A O 1
ATOM 642 N N . ASP A 1 76 ? -17.008 6.127 7.986 1.00 95.44 76 ASP A N 1
ATOM 643 C CA . ASP A 1 76 ? -18.268 5.886 8.702 1.00 95.44 76 ASP A CA 1
ATOM 644 C C . ASP A 1 76 ? -18.278 6.511 10.106 1.00 95.44 76 ASP A C 1
ATOM 646 O O . ASP A 1 76 ? -17.663 6.008 11.048 1.00 95.44 76 ASP A O 1
ATOM 650 N N . GLU A 1 77 ? -19.023 7.606 10.252 1.00 96.44 77 GLU A N 1
ATOM 651 C CA . GLU A 1 77 ? -19.188 8.328 11.517 1.00 96.44 77 GLU A CA 1
ATOM 652 C C . GLU A 1 77 ? -19.831 7.474 12.623 1.00 96.44 77 GLU A C 1
ATOM 654 O O . GLU A 1 77 ? -19.418 7.536 13.781 1.00 96.44 77 GLU A O 1
ATOM 659 N N . VAL A 1 78 ? -20.800 6.619 12.282 1.00 95.69 78 VAL A N 1
ATOM 660 C CA . VAL A 1 78 ? -21.444 5.729 13.260 1.00 95.69 78 VAL A CA 1
ATOM 661 C C . VAL A 1 78 ? -20.438 4.691 13.753 1.00 95.69 78 VAL A C 1
ATOM 663 O O . VAL A 1 78 ? -20.390 4.383 14.947 1.00 95.69 78 VAL A O 1
ATOM 666 N N . ALA A 1 79 ? -19.588 4.181 12.857 1.00 94.94 79 ALA A N 1
ATOM 667 C CA . ALA A 1 79 ? -18.498 3.290 13.239 1.00 94.94 79 ALA A CA 1
ATOM 668 C C . ALA A 1 79 ? -17.467 3.975 14.144 1.00 94.94 79 ALA A C 1
ATOM 670 O O . ALA A 1 79 ? -16.998 3.340 15.088 1.00 94.94 79 ALA A O 1
ATOM 671 N N . TRP A 1 80 ? -17.161 5.253 13.913 1.00 96.81 80 TRP A N 1
ATOM 672 C CA . TRP A 1 80 ? -16.306 6.041 14.801 1.00 96.81 80 TRP A CA 1
ATOM 673 C C . TRP A 1 80 ? -16.907 6.209 16.196 1.00 96.81 80 TRP A C 1
ATOM 675 O O . TRP A 1 80 ? -16.236 5.908 17.180 1.00 96.81 80 TRP A O 1
ATOM 685 N N . ILE A 1 81 ? -18.182 6.596 16.297 1.00 97.25 81 ILE A N 1
ATOM 686 C CA . ILE A 1 81 ? -18.882 6.724 17.588 1.00 97.25 81 ILE A CA 1
ATOM 687 C C . ILE A 1 81 ? -18.846 5.396 18.355 1.00 97.25 81 ILE A C 1
ATOM 689 O O . ILE A 1 81 ? -18.558 5.364 19.554 1.00 97.25 81 ILE A O 1
ATOM 693 N N . ARG A 1 82 ? -19.107 4.279 17.666 1.00 96.12 82 ARG A N 1
ATOM 694 C CA . ARG A 1 82 ? -19.015 2.939 18.258 1.00 96.12 82 ARG A CA 1
ATOM 695 C C . ARG A 1 82 ? -17.586 2.599 18.686 1.00 96.12 82 ARG A C 1
ATOM 697 O O . ARG A 1 82 ? -17.399 2.010 19.749 1.00 96.12 82 ARG A O 1
ATOM 704 N N . PHE A 1 83 ? -16.585 2.961 17.888 1.00 96.31 83 PHE A N 1
ATOM 705 C CA . PHE A 1 83 ? -15.178 2.715 18.195 1.00 96.31 83 PHE A CA 1
ATOM 706 C C . PHE A 1 83 ? -14.716 3.489 19.436 1.00 96.31 83 PHE A C 1
ATOM 708 O O . PHE A 1 83 ? -14.110 2.887 20.316 1.00 96.31 83 PHE A O 1
ATOM 715 N N . VAL A 1 84 ? -15.081 4.768 19.575 1.00 97.31 84 VAL A N 1
ATOM 716 C CA . VAL A 1 84 ? -14.794 5.566 20.784 1.00 97.31 84 VAL A CA 1
ATOM 717 C C . VAL A 1 84 ? -15.409 4.909 22.022 1.00 97.31 84 VAL A C 1
ATOM 719 O O . VAL A 1 84 ? -14.696 4.606 22.971 1.00 97.31 84 VAL A O 1
ATOM 722 N N . LYS A 1 85 ? -16.697 4.540 21.968 1.00 97.50 85 LYS A N 1
ATOM 723 C CA . LYS A 1 85 ? -17.351 3.801 23.065 1.00 97.50 85 LYS A CA 1
ATOM 724 C C . LYS A 1 85 ? -16.646 2.481 23.389 1.00 97.50 85 LYS A C 1
ATOM 726 O O . LYS A 1 85 ? -16.603 2.062 24.538 1.00 97.50 85 LYS A O 1
ATOM 731 N N . THR A 1 86 ? -16.105 1.806 22.376 1.00 96.38 86 THR A N 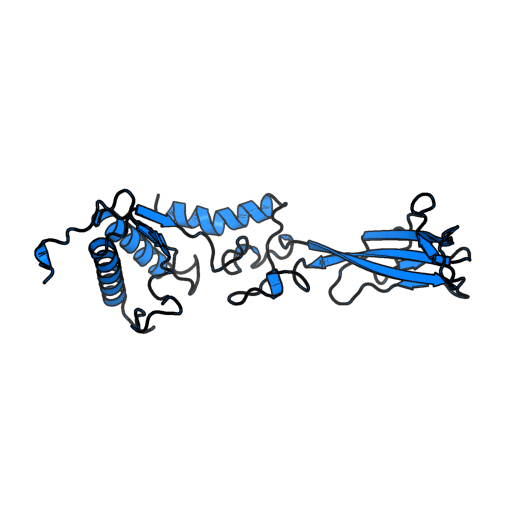1
ATOM 732 C CA . THR A 1 86 ? -15.337 0.565 22.551 1.00 96.38 86 THR A CA 1
ATOM 733 C C . THR A 1 86 ? -14.030 0.807 23.297 1.00 96.38 86 THR A C 1
ATOM 735 O O . THR A 1 86 ? -13.671 0.010 24.164 1.00 96.38 86 THR A O 1
ATOM 738 N N . VAL A 1 87 ? -13.337 1.903 22.978 1.00 96.88 87 VAL A N 1
ATOM 739 C CA . VAL A 1 87 ? -12.136 2.347 23.691 1.00 96.88 87 VAL A CA 1
ATOM 740 C C . VAL A 1 87 ? -12.474 2.655 25.150 1.00 96.88 87 VAL A C 1
ATOM 742 O O . VAL A 1 87 ? -11.820 2.099 26.030 1.00 96.88 87 VAL A O 1
ATOM 745 N N . ASP A 1 88 ? -13.533 3.428 25.406 1.00 97.50 88 ASP A N 1
ATOM 746 C CA . ASP A 1 88 ? -13.984 3.764 26.765 1.00 97.50 88 ASP A CA 1
ATOM 747 C C . ASP A 1 88 ? -14.269 2.501 27.591 1.00 97.50 88 ASP A C 1
ATOM 749 O O . ASP A 1 88 ? -13.684 2.305 28.656 1.00 97.50 88 ASP A O 1
ATOM 753 N N . MET A 1 89 ? -15.077 1.576 27.054 1.00 97.62 89 MET A N 1
ATOM 754 C CA . MET A 1 89 ? -15.395 0.303 27.714 1.00 97.62 89 MET A CA 1
ATOM 755 C C . MET A 1 89 ? -14.139 -0.523 28.028 1.00 97.62 89 MET A C 1
ATOM 757 O O . MET A 1 89 ? -14.027 -1.117 29.100 1.00 97.62 89 MET A O 1
ATOM 761 N N . ALA A 1 90 ? -13.175 -0.586 27.105 1.00 96.06 90 ALA A N 1
ATOM 762 C CA . ALA A 1 90 ? -11.935 -1.324 27.329 1.00 96.06 90 ALA A CA 1
ATOM 763 C C . ALA A 1 90 ? -11.083 -0.682 28.440 1.00 96.06 90 ALA A C 1
ATOM 765 O O . ALA A 1 90 ? -10.575 -1.402 29.307 1.00 96.06 90 ALA A O 1
ATOM 766 N N . VAL A 1 91 ? -10.975 0.651 28.458 1.00 96.00 91 VAL A N 1
ATOM 767 C CA . VAL A 1 91 ? -10.264 1.402 29.505 1.00 96.00 91 VAL A CA 1
ATOM 768 C C . VAL A 1 91 ? -10.925 1.210 30.871 1.00 96.00 91 VAL A C 1
ATOM 770 O O . VAL A 1 91 ? -10.227 0.902 31.837 1.00 96.00 91 VAL A O 1
ATOM 773 N N . GLU A 1 92 ? -12.255 1.305 30.960 1.00 97.19 92 GLU A N 1
ATOM 774 C CA . GLU A 1 92 ? -13.021 1.067 32.196 1.00 97.19 92 GLU A CA 1
ATOM 775 C C . GLU A 1 92 ? -12.798 -0.347 32.756 1.00 97.19 92 GLU A C 1
ATOM 777 O O . GLU A 1 92 ? -12.725 -0.551 33.969 1.00 97.19 92 GLU A O 1
ATOM 782 N N . MET A 1 93 ? -12.604 -1.333 31.876 1.00 94.88 93 MET A N 1
ATOM 783 C CA . MET A 1 93 ? -12.273 -2.712 32.246 1.00 94.88 93 MET A CA 1
ATOM 784 C C . MET A 1 93 ? -10.778 -2.925 32.545 1.00 94.88 93 MET A C 1
ATOM 786 O O . MET A 1 93 ? -10.343 -4.060 32.777 1.00 94.88 93 MET A O 1
ATOM 790 N N . GLY A 1 94 ? -9.954 -1.875 32.532 1.00 94.62 94 GLY A N 1
ATOM 791 C CA . GLY A 1 94 ? -8.509 -1.946 32.758 1.00 94.62 94 GLY A CA 1
ATOM 792 C C . GLY A 1 94 ? -7.755 -2.730 31.680 1.00 94.62 94 GLY A C 1
ATOM 793 O O . GLY A 1 94 ? -6.726 -3.337 31.975 1.00 94.62 94 GLY A O 1
ATOM 794 N N . LEU A 1 95 ? -8.290 -2.791 30.457 1.00 94.44 95 LEU A N 1
ATOM 795 C CA . LEU A 1 95 ? -7.615 -3.376 29.301 1.00 94.44 95 LEU A CA 1
ATOM 796 C C . LEU A 1 95 ? -6.752 -2.312 28.619 1.00 94.44 95 LEU A C 1
ATOM 798 O O . LEU A 1 95 ? -7.198 -1.199 28.352 1.00 94.44 95 LEU A O 1
ATOM 802 N N . LYS A 1 96 ? -5.511 -2.673 28.290 1.00 95.44 96 LYS A N 1
ATOM 803 C CA . LYS A 1 96 ? -4.644 -1.855 27.435 1.00 95.44 96 LYS A CA 1
ATOM 804 C C . LYS A 1 96 ? -5.112 -1.944 25.982 1.00 95.44 96 LYS A C 1
ATOM 806 O O . LYS A 1 96 ? -5.649 -2.966 25.555 1.00 95.44 96 LYS A O 1
ATOM 811 N N . ILE A 1 97 ? -4.878 -0.891 25.211 1.00 94.56 97 ILE A N 1
ATOM 812 C CA . ILE A 1 97 ? -5.335 -0.799 23.823 1.00 94.56 97 ILE A CA 1
ATOM 813 C C . ILE A 1 97 ? -4.140 -0.533 22.918 1.00 94.56 97 ILE A C 1
ATOM 815 O O . ILE A 1 97 ? -3.309 0.325 23.207 1.00 94.56 97 ILE A O 1
ATOM 819 N N . TRP A 1 98 ? -4.084 -1.256 21.804 1.00 94.56 98 TRP A N 1
ATOM 820 C CA . TRP A 1 98 ? -3.241 -0.929 20.663 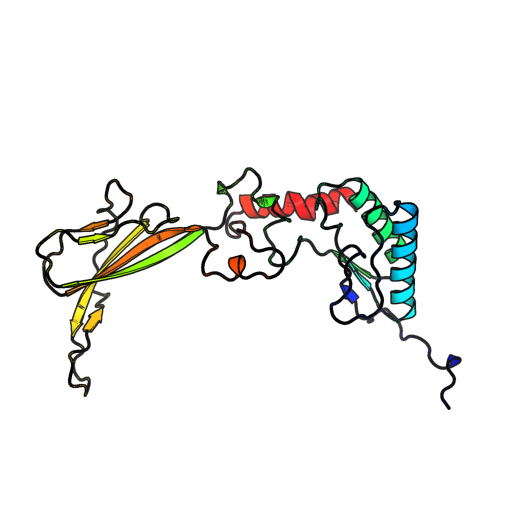1.00 94.56 98 TRP A CA 1
ATOM 821 C C . TRP A 1 98 ? -4.141 -0.735 19.443 1.00 94.56 98 TRP A C 1
ATOM 823 O O . TRP A 1 98 ? -5.003 -1.565 19.159 1.00 94.56 98 TRP A O 1
ATOM 833 N N . ILE A 1 99 ? -3.965 0.370 18.728 1.00 92.25 99 ILE A N 1
ATOM 834 C CA . ILE A 1 99 ? -4.689 0.639 17.488 1.00 92.25 99 ILE A CA 1
ATOM 835 C C . ILE A 1 99 ? -3.940 0.037 16.299 1.00 92.25 99 ILE A C 1
ATOM 837 O O . ILE A 1 99 ? -2.742 0.264 16.137 1.00 92.25 99 ILE A O 1
ATOM 841 N N . TYR A 1 100 ? -4.663 -0.710 15.468 1.00 89.56 100 TYR A N 1
ATOM 842 C CA . TYR A 1 100 ? -4.215 -1.140 14.149 1.00 89.56 100 TYR A CA 1
ATOM 843 C C . TYR A 1 100 ? -4.642 -0.092 13.110 1.00 89.56 100 TYR A C 1
ATOM 845 O O . TYR A 1 100 ? -5.810 0.296 13.029 1.00 89.56 100 TYR A O 1
ATOM 853 N N . ASP A 1 101 ? -3.683 0.409 12.342 1.00 85.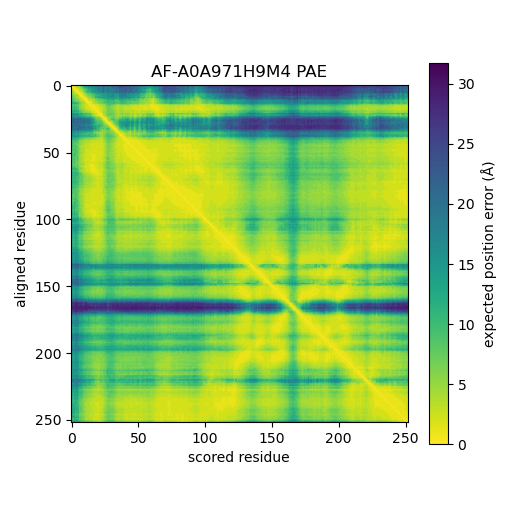56 101 ASP A N 1
ATOM 854 C CA . 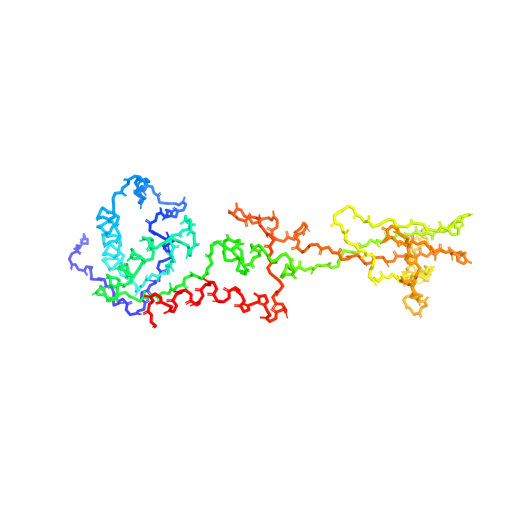ASP A 1 101 ? -3.793 1.631 11.540 1.00 85.56 101 ASP A CA 1
ATOM 855 C C . ASP A 1 101 ? -4.198 1.394 10.074 1.00 85.56 101 ASP A C 1
ATOM 857 O O . ASP A 1 101 ? -4.359 2.352 9.317 1.00 85.56 101 ASP A O 1
ATOM 861 N N . GLU A 1 102 ? -4.420 0.142 9.665 1.00 90.19 102 GLU A N 1
ATOM 862 C CA . GLU A 1 102 ? -4.688 -0.221 8.269 1.00 90.19 102 GLU A CA 1
ATOM 863 C C . GLU A 1 102 ? -5.907 -1.149 8.076 1.00 90.19 102 GLU A C 1
ATOM 865 O O . GLU A 1 102 ? -6.202 -2.028 8.891 1.00 90.19 102 GLU A O 1
ATOM 870 N N . GLN A 1 103 ? -6.583 -0.997 6.930 1.00 89.88 103 GLN A N 1
ATOM 871 C CA . GLN A 1 103 ? -7.553 -1.960 6.414 1.00 89.88 103 GLN A CA 1
ATOM 872 C C . GLN A 1 103 ? -6.828 -3.117 5.705 1.00 89.88 103 GLN A C 1
ATOM 874 O O . GLN A 1 103 ? -6.671 -3.123 4.484 1.00 89.88 103 GLN A O 1
ATOM 879 N N . TYR A 1 104 ? -6.452 -4.126 6.497 1.00 86.19 104 TYR A N 1
ATOM 880 C CA . TYR A 1 104 ? -5.682 -5.315 6.097 1.00 86.19 104 TYR A CA 1
ATOM 881 C C . TYR A 1 104 ? -4.211 -5.056 5.744 1.00 86.19 104 TYR A C 1
ATOM 883 O O . TYR A 1 104 ? -3.822 -4.008 5.261 1.00 86.19 104 TYR A O 1
ATOM 891 N N . TYR A 1 105 ? -3.371 -6.072 5.922 1.00 84.00 105 TYR A N 1
ATOM 892 C CA . TYR A 1 105 ? -1.974 -6.011 5.494 1.00 84.00 105 TYR A CA 1
ATOM 893 C C . TYR A 1 105 ? -1.841 -6.076 3.956 1.00 84.00 105 TYR A C 1
ATOM 895 O O . TYR A 1 105 ? -2.522 -6.910 3.338 1.00 84.00 105 TYR A O 1
ATOM 903 N N . PRO A 1 106 ? -0.898 -5.332 3.336 1.00 86.75 106 PRO A N 1
ATOM 904 C CA . PRO A 1 106 ? 0.107 -4.429 3.922 1.00 86.75 106 PRO A CA 1
ATOM 905 C C . PRO A 1 106 ? -0.338 -2.970 4.079 1.00 86.75 106 PRO A C 1
ATOM 907 O O . PRO A 1 106 ? -1.198 -2.494 3.346 1.00 86.75 106 PRO A O 1
ATOM 910 N N . SER A 1 107 ? 0.342 -2.254 4.981 1.00 88.38 107 SER A N 1
ATOM 911 C CA . SER A 1 107 ? 0.131 -0.823 5.236 1.00 88.38 107 SER A CA 1
ATOM 912 C C . SER A 1 107 ? 0.565 0.085 4.086 1.00 88.38 107 SER A C 1
ATOM 914 O O . SER A 1 107 ? 1.482 -0.240 3.324 1.00 88.38 107 SER A O 1
ATOM 916 N N . GLY A 1 108 ? -0.076 1.253 4.022 1.00 90.62 108 GLY A N 1
ATOM 917 C CA . GLY A 1 108 ? 0.179 2.339 3.068 1.00 90.62 108 GLY A CA 1
ATOM 918 C C . GLY A 1 108 ? -1.020 2.636 2.163 1.00 90.62 108 GLY A C 1
ATOM 919 O O . GLY A 1 108 ? -1.029 3.616 1.423 1.00 90.62 108 GLY A O 1
ATOM 920 N N . MET A 1 109 ? -2.070 1.825 2.250 1.00 89.69 109 MET A N 1
ATOM 921 C CA . MET A 1 109 ? -3.234 1.913 1.383 1.00 89.69 109 MET A CA 1
ATOM 922 C C . MET A 1 109 ? -4.385 2.707 2.032 1.00 89.69 109 MET A C 1
ATOM 924 O O . MET A 1 109 ? -5.150 3.370 1.319 1.00 89.69 109 MET A O 1
ATOM 928 N N . ALA A 1 110 ? -4.535 2.636 3.356 1.00 93.69 110 ALA A N 1
ATOM 929 C CA . ALA A 1 110 ? -5.696 3.140 4.093 1.00 93.69 110 ALA A CA 1
ATOM 930 C C . ALA A 1 110 ? -7.032 2.652 3.490 1.00 93.69 110 ALA A C 1
ATOM 932 O O . ALA A 1 110 ? -7.919 3.445 3.182 1.00 93.69 110 ALA A O 1
ATOM 933 N N . GLY A 1 111 ? -7.157 1.354 3.208 1.00 90.75 111 GLY A N 1
ATOM 934 C CA . GLY A 1 111 ? -8.338 0.786 2.532 1.00 90.75 111 GLY A CA 1
ATOM 935 C C . GLY A 1 111 ? -8.670 1.373 1.149 1.00 90.75 111 GLY A C 1
ATOM 936 O O . GLY A 1 111 ? -9.827 1.475 0.742 1.00 90.75 111 GLY A O 1
ATOM 937 N N . GLY A 1 112 ? -7.648 1.841 0.439 1.00 92.38 112 GLY A N 1
ATOM 938 C CA . GLY A 1 112 ? -7.710 2.425 -0.901 1.00 92.38 112 GLY A CA 1
ATOM 939 C C . GLY A 1 112 ? -7.819 3.947 -0.886 1.00 92.38 112 GLY A C 1
ATOM 940 O O . GLY A 1 112 ? -7.677 4.583 -1.930 1.00 92.38 112 GLY A O 1
ATOM 941 N N . LEU A 1 113 ? -8.042 4.555 0.282 1.00 95.38 113 LEU A N 1
ATOM 942 C CA . LEU A 1 113 ? -8.202 6.002 0.435 1.00 95.38 113 LEU A CA 1
ATOM 943 C C . LEU A 1 113 ? -6.933 6.784 0.092 1.00 95.38 113 LEU A C 1
ATOM 945 O O . LEU A 1 113 ? -7.024 7.891 -0.449 1.00 95.38 113 LEU A O 1
ATOM 949 N N . ALA A 1 114 ? -5.758 6.212 0.367 1.00 95.69 114 ALA A N 1
ATOM 950 C CA . ALA A 1 114 ? -4.491 6.896 0.146 1.00 95.69 114 ALA A CA 1
ATOM 951 C C . ALA A 1 114 ? -4.268 7.233 -1.339 1.00 95.69 114 ALA A C 1
ATOM 953 O O . ALA A 1 114 ? -3.823 8.333 -1.647 1.00 95.69 114 ALA A O 1
ATOM 954 N N . LEU A 1 115 ? -4.675 6.356 -2.264 1.00 96.12 115 LEU A N 1
ATOM 955 C CA . LEU A 1 115 ? -4.554 6.581 -3.714 1.00 96.12 115 LEU A CA 1
ATOM 956 C C . LEU A 1 115 ? -5.846 7.075 -4.382 1.00 96.12 115 LEU A C 1
ATOM 958 O O . LEU A 1 115 ? -5.839 7.416 -5.566 1.00 96.12 115 LEU A O 1
ATOM 962 N N . ARG A 1 116 ? -6.972 7.126 -3.659 1.00 95.75 116 ARG A N 1
ATOM 963 C CA . ARG A 1 116 ? -8.267 7.541 -4.219 1.00 95.75 116 ARG A CA 1
ATOM 964 C C . ARG A 1 116 ? -8.198 8.990 -4.700 1.00 95.75 116 ARG A C 1
ATOM 966 O O . ARG A 1 116 ? -8.097 9.901 -3.886 1.00 95.75 116 ARG A O 1
ATOM 973 N N . GLY A 1 117 ? -8.270 9.186 -6.017 1.00 96.69 117 GLY A N 1
ATOM 974 C CA . GLY A 1 117 ? -8.121 10.501 -6.653 1.00 96.69 117 GLY A CA 1
ATOM 975 C C . GLY A 1 117 ? -6.676 11.004 -6.755 1.00 96.69 117 GLY A C 1
ATOM 976 O O . GLY A 1 117 ? -6.484 12.137 -7.177 1.00 96.69 117 GLY A O 1
ATOM 977 N N . HIS A 1 118 ? -5.689 10.178 -6.391 1.00 96.81 118 HIS A N 1
ATOM 978 C CA . HIS A 1 118 ? -4.269 10.536 -6.341 1.00 96.81 118 HIS A CA 1
ATOM 979 C C . HIS A 1 118 ? -3.355 9.435 -6.922 1.00 96.81 118 HIS A C 1
ATOM 981 O O . HIS A 1 118 ? -2.505 8.887 -6.209 1.00 96.81 118 HIS A O 1
ATOM 987 N N . PRO A 1 119 ? -3.520 9.047 -8.203 1.00 94.31 119 PRO A N 1
ATOM 988 C CA . PRO A 1 119 ? -2.687 8.016 -8.830 1.00 94.31 119 PRO A CA 1
ATOM 989 C C . PRO A 1 119 ? -1.201 8.406 -8.923 1.00 94.31 119 PRO A C 1
ATOM 991 O O . PRO A 1 119 ? -0.340 7.540 -9.055 1.00 94.31 119 PRO A O 1
ATOM 994 N N . GLU A 1 120 ? -0.870 9.695 -8.840 1.00 95.31 120 GLU A N 1
ATOM 995 C CA . GLU A 1 120 ? 0.504 10.201 -8.818 1.00 95.31 120 GLU A CA 1
ATOM 996 C C . GLU A 1 120 ? 1.301 9.771 -7.581 1.00 95.31 120 GLU A C 1
ATOM 998 O O . GLU A 1 120 ? 2.530 9.778 -7.627 1.00 95.31 120 GLU A O 1
ATOM 1003 N N . LEU A 1 121 ? 0.613 9.384 -6.502 1.00 97.19 121 LEU A N 1
ATOM 1004 C CA . LEU A 1 121 ? 1.215 8.935 -5.245 1.00 97.19 121 LEU A CA 1
ATOM 1005 C C . LEU A 1 121 ? 1.528 7.432 -5.234 1.00 97.19 121 LEU A C 1
ATOM 1007 O O . LEU A 1 121 ? 2.071 6.934 -4.251 1.00 97.19 121 LEU A O 1
ATOM 1011 N N . GLU A 1 122 ? 1.162 6.701 -6.289 1.00 95.56 122 GLU A N 1
ATOM 1012 C CA . GLU A 1 122 ? 1.373 5.257 -6.400 1.00 95.56 122 GLU A CA 1
ATOM 1013 C C . GLU A 1 122 ? 2.866 4.905 -6.500 1.00 95.56 122 GLU A C 1
ATOM 1015 O O . GLU A 1 122 ? 3.620 5.518 -7.263 1.00 95.56 122 GLU A O 1
ATOM 1020 N N . ALA A 1 123 ? 3.283 3.861 -5.779 1.00 94.94 123 ALA A N 1
ATOM 1021 C CA . ALA A 1 123 ? 4.622 3.303 -5.899 1.00 94.94 123 ALA A CA 1
ATOM 1022 C C . ALA A 1 123 ? 4.890 2.796 -7.320 1.00 94.94 123 ALA A C 1
ATOM 1024 O O . ALA A 1 123 ? 4.105 2.049 -7.914 1.00 94.94 123 ALA A O 1
ATOM 1025 N N . LYS A 1 124 ? 6.068 3.140 -7.837 1.00 92.88 124 LYS A N 1
ATOM 1026 C CA . LYS A 1 124 ? 6.549 2.687 -9.143 1.00 92.88 124 LYS A CA 1
ATOM 1027 C C . LYS A 1 124 ? 7.716 1.727 -8.974 1.00 92.88 124 LYS A C 1
ATOM 1029 O O . LYS A 1 124 ? 8.456 1.789 -7.999 1.00 92.88 124 LYS A O 1
ATOM 1034 N N . ALA A 1 125 ? 7.886 0.855 -9.954 1.00 92.19 125 ALA A N 1
ATOM 1035 C CA . ALA A 1 125 ? 9.019 -0.049 -10.060 1.00 92.19 125 ALA A CA 1
ATOM 1036 C C . ALA A 1 125 ? 9.682 0.086 -11.436 1.00 92.19 125 ALA A C 1
ATOM 1038 O O . ALA A 1 125 ? 9.073 0.580 -12.389 1.00 92.19 125 ALA A O 1
ATOM 1039 N N . LEU A 1 126 ? 10.926 -0.382 -11.539 1.00 92.56 126 LEU A N 1
ATOM 1040 C CA . LEU A 1 126 ? 11.604 -0.587 -12.815 1.00 92.56 126 LEU A CA 1
ATOM 1041 C C . LEU A 1 126 ? 11.465 -2.056 -13.219 1.00 92.56 126 LEU A C 1
ATOM 1043 O O . LEU A 1 126 ? 11.944 -2.947 -12.521 1.00 92.56 126 LEU A O 1
ATOM 1047 N N . GLY A 1 127 ? 10.798 -2.307 -14.343 1.00 92.06 127 GLY A N 1
ATOM 1048 C CA . GLY A 1 127 ? 10.806 -3.602 -15.014 1.00 92.06 127 GLY A CA 1
ATOM 1049 C C . GLY A 1 127 ? 11.990 -3.670 -15.970 1.00 92.06 127 GLY A C 1
ATOM 1050 O O . GLY A 1 127 ? 12.142 -2.781 -16.804 1.00 92.06 127 GLY A O 1
ATOM 1051 N N . CYS A 1 128 ? 12.822 -4.704 -15.849 1.00 94.31 128 CYS A N 1
ATOM 1052 C CA . CYS A 1 128 ? 13.954 -4.925 -16.745 1.00 94.31 128 CYS A CA 1
ATOM 1053 C C . CYS A 1 128 ? 13.600 -5.985 -17.792 1.00 94.31 128 CYS A C 1
ATOM 1055 O O . CYS A 1 128 ? 13.264 -7.118 -17.444 1.00 94.31 128 CYS A O 1
ATOM 1057 N N . LEU A 1 129 ? 13.691 -5.613 -19.066 1.00 94.94 129 LEU A N 1
ATOM 1058 C CA . LEU A 1 129 ? 13.641 -6.527 -20.198 1.00 94.94 129 LEU A CA 1
ATOM 1059 C C . LEU A 1 129 ? 15.064 -6.746 -20.701 1.00 94.94 129 LEU A C 1
ATOM 1061 O O . LEU A 1 129 ? 15.781 -5.790 -20.989 1.00 94.94 129 LEU A O 1
ATOM 1065 N N . ILE A 1 130 ? 15.448 -8.013 -20.818 1.00 96.50 130 ILE A N 1
ATOM 1066 C CA . ILE A 1 130 ? 16.758 -8.422 -21.318 1.00 96.50 130 ILE A CA 1
ATOM 1067 C C . ILE A 1 130 ? 16.576 -9.050 -22.697 1.00 96.50 130 ILE A C 1
ATOM 1069 O O . ILE A 1 130 ? 15.714 -9.914 -22.871 1.00 96.50 130 ILE A O 1
ATOM 1073 N N . LYS A 1 131 ? 17.379 -8.621 -23.671 1.00 95.88 131 LYS A N 1
ATOM 1074 C CA . LYS A 1 131 ? 17.379 -9.179 -25.024 1.00 95.88 131 LYS A CA 1
ATOM 1075 C C . LYS A 1 131 ? 18.804 -9.375 -25.517 1.00 95.88 131 LYS A C 1
ATOM 1077 O O . LYS A 1 131 ? 19.560 -8.412 -25.597 1.00 95.88 131 LYS A O 1
ATOM 1082 N N . ASP A 1 132 ? 19.130 -10.604 -25.894 1.00 95.88 132 ASP A N 1
ATOM 1083 C CA . ASP A 1 132 ? 20.384 -10.912 -26.577 1.00 95.88 132 ASP A CA 1
ATOM 1084 C C . ASP A 1 132 ? 20.215 -10.713 -28.084 1.00 95.88 132 ASP A C 1
ATOM 1086 O O . ASP A 1 132 ? 19.157 -10.991 -28.658 1.00 95.88 132 ASP A O 1
ATOM 1090 N N . VAL A 1 133 ? 21.260 -10.186 -28.709 1.00 95.19 133 VAL A N 1
ATOM 1091 C CA . VAL A 1 133 ? 21.314 -9.817 -30.120 1.00 95.19 133 VAL A CA 1
ATOM 1092 C C . VAL A 1 133 ? 22.655 -10.273 -30.682 1.00 95.19 133 VAL A C 1
ATOM 1094 O O . VAL A 1 133 ? 23.685 -10.112 -30.033 1.00 95.19 133 VAL A O 1
ATOM 1097 N N . ASP A 1 134 ? 22.646 -10.823 -31.892 1.00 94.25 134 ASP A N 1
ATOM 1098 C CA . ASP A 1 134 ? 23.855 -11.173 -32.635 1.00 94.25 134 ASP A CA 1
ATOM 1099 C C . ASP A 1 134 ? 23.751 -10.592 -34.040 1.00 94.25 134 ASP A C 1
ATOM 1101 O O . ASP A 1 134 ? 22.922 -11.046 -34.826 1.00 94.25 134 ASP A O 1
ATOM 1105 N N . SER A 1 135 ? 24.552 -9.561 -34.305 1.00 88.00 135 SER A N 1
ATOM 1106 C CA . SER A 1 135 ? 24.801 -8.996 -35.638 1.00 88.00 135 SER A CA 1
ATOM 1107 C C . SER A 1 135 ? 23.558 -8.920 -36.551 1.00 88.00 135 SER A C 1
ATOM 1109 O O . SER A 1 135 ? 23.552 -9.528 -37.620 1.00 88.00 135 SER A O 1
ATOM 1111 N N . PRO A 1 136 ? 22.474 -8.232 -36.142 1.00 88.56 136 PRO A N 1
ATOM 1112 C CA . PRO A 1 136 ? 21.225 -8.228 -36.891 1.00 88.56 136 PRO A CA 1
ATOM 1113 C C . PRO A 1 136 ? 21.340 -7.367 -38.155 1.00 88.56 136 PRO A C 1
ATOM 1115 O O . PRO A 1 136 ? 21.934 -6.293 -38.128 1.00 88.56 136 PRO A O 1
ATOM 1118 N N . ASP A 1 137 ? 20.671 -7.781 -39.233 1.00 88.62 137 ASP A N 1
ATOM 1119 C CA . ASP A 1 137 ? 20.637 -7.042 -40.510 1.00 88.62 137 ASP A CA 1
ATOM 1120 C C . ASP A 1 137 ? 19.743 -5.782 -40.482 1.00 88.62 137 ASP A C 1
ATOM 1122 O O . ASP A 1 137 ? 19.589 -5.084 -41.485 1.00 88.62 137 ASP A O 1
ATOM 1126 N N . ALA A 1 138 ? 19.098 -5.501 -39.347 1.00 92.19 138 ALA A N 1
ATOM 1127 C CA . ALA A 1 138 ? 18.180 -4.384 -39.162 1.00 92.19 138 ALA A CA 1
ATOM 1128 C C . ALA A 1 138 ? 18.282 -3.816 -37.734 1.00 92.19 138 ALA A C 1
ATOM 1130 O O . ALA A 1 138 ? 18.707 -4.535 -36.821 1.00 92.19 138 ALA A O 1
ATOM 1131 N N . PRO A 1 139 ? 17.832 -2.564 -37.507 1.00 94.06 139 PRO A N 1
ATOM 1132 C CA . PRO A 1 139 ? 17.859 -1.950 -36.183 1.00 94.06 139 PRO A CA 1
ATOM 1133 C C . PRO A 1 139 ? 17.107 -2.790 -35.146 1.00 94.06 139 PRO A C 1
ATOM 1135 O O . PRO A 1 139 ? 15.992 -3.273 -35.385 1.00 94.06 139 PRO A O 1
ATOM 1138 N N . VAL A 1 140 ? 17.689 -2.932 -33.958 1.00 95.62 140 VAL A N 1
ATOM 1139 C CA . VAL A 1 140 ? 17.079 -3.661 -32.850 1.00 95.62 140 VAL A CA 1
ATOM 1140 C C . VAL A 1 140 ? 15.948 -2.830 -32.269 1.00 95.62 140 VAL A C 1
ATOM 1142 O O . VAL A 1 140 ? 16.165 -1.742 -31.742 1.00 95.62 140 VAL A O 1
ATOM 1145 N N . ARG A 1 141 ? 14.735 -3.387 -32.302 1.00 95.38 141 ARG A N 1
ATOM 1146 C CA . ARG A 1 141 ? 13.553 -2.791 -31.672 1.00 95.38 141 ARG A CA 1
ATOM 1147 C C . ARG A 1 141 ? 13.146 -3.563 -30.423 1.00 95.38 141 ARG A C 1
ATOM 1149 O O . ARG A 1 141 ? 13.054 -4.799 -30.449 1.00 95.38 141 ARG A O 1
ATOM 1156 N N . ILE A 1 142 ? 12.897 -2.833 -29.338 1.00 95.12 142 ILE A N 1
ATOM 1157 C CA . ILE A 1 142 ? 12.351 -3.355 -28.080 1.00 95.12 142 ILE A CA 1
ATOM 1158 C C . ILE A 1 142 ? 11.178 -2.464 -27.685 1.00 95.12 142 ILE A C 1
ATOM 1160 O O . ILE A 1 142 ? 11.368 -1.339 -27.237 1.00 95.12 142 ILE A O 1
ATOM 1164 N N . ALA A 1 143 ? 9.959 -2.969 -27.860 1.00 92.94 143 ALA A N 1
ATOM 1165 C CA . ALA A 1 143 ? 8.757 -2.249 -27.459 1.00 92.94 143 ALA A CA 1
ATOM 1166 C C . ALA A 1 143 ? 8.638 -2.178 -25.928 1.00 92.94 143 ALA A C 1
ATOM 1168 O O . ALA A 1 143 ? 9.050 -3.108 -25.228 1.00 92.94 143 ALA A O 1
ATOM 1169 N N . SER A 1 144 ? 8.018 -1.110 -25.418 1.00 91.06 144 SER A N 1
ATOM 1170 C CA . SER A 1 144 ? 7.609 -1.070 -24.012 1.00 91.06 144 SER A CA 1
ATOM 1171 C C . SER A 1 144 ? 6.595 -2.190 -23.732 1.00 91.06 144 SER A C 1
ATOM 1173 O O . SER A 1 144 ? 5.622 -2.327 -24.484 1.00 91.06 144 SER A O 1
ATOM 1175 N N . PRO A 1 145 ? 6.7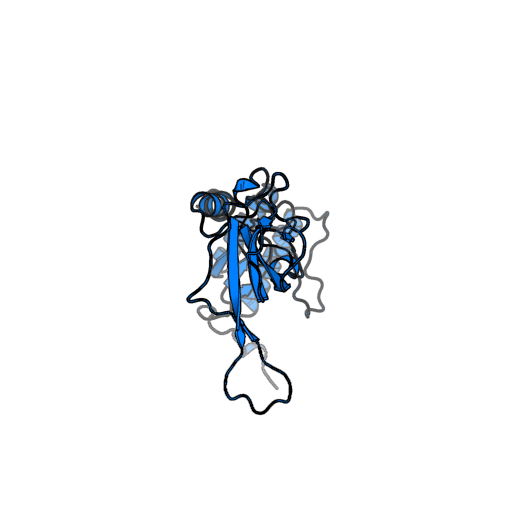99 -3.025 -22.694 1.00 89.19 145 PRO A N 1
ATOM 1176 C CA . PRO A 1 145 ? 5.851 -4.080 -22.364 1.00 89.19 145 PRO A CA 1
ATOM 1177 C C . PRO A 1 145 ? 4.476 -3.516 -21.988 1.00 89.19 145 PRO A C 1
ATOM 1179 O O . PRO A 1 145 ? 4.355 -2.427 -21.427 1.00 89.19 145 PRO A O 1
ATOM 1182 N N . HIS A 1 146 ? 3.415 -4.288 -22.235 1.00 85.06 146 HIS A N 1
ATOM 1183 C CA . HIS A 1 146 ? 2.060 -3.860 -21.886 1.00 85.06 146 HIS A CA 1
ATOM 1184 C C . HIS A 1 146 ? 1.949 -3.483 -20.394 1.00 85.06 146 HIS A C 1
ATOM 1186 O O . HIS A 1 146 ? 2.530 -4.137 -19.523 1.00 85.06 146 HIS A O 1
ATOM 1192 N N . GLY A 1 147 ? 1.232 -2.395 -20.100 1.00 81.12 147 GLY A N 1
ATOM 1193 C CA . GLY A 1 147 ? 1.077 -1.864 -18.740 1.00 81.12 147 GLY A CA 1
ATOM 1194 C C . GLY A 1 147 ? 2.315 -1.163 -18.162 1.00 81.12 147 GLY A C 1
ATOM 1195 O O . GLY A 1 147 ? 2.262 -0.693 -17.025 1.00 81.12 147 GLY A O 1
ATOM 1196 N N . HIS A 1 148 ? 3.418 -1.073 -18.912 1.00 84.75 148 HIS A N 1
ATOM 1197 C CA . HIS A 1 148 ? 4.578 -0.266 -18.543 1.00 84.75 148 HIS A CA 1
ATOM 1198 C C . HIS A 1 148 ? 4.485 1.117 -19.198 1.00 84.75 148 HIS A C 1
ATOM 1200 O O . HIS A 1 148 ? 3.861 1.305 -20.241 1.00 84.75 148 HIS A O 1
ATOM 1206 N N . ALA A 1 149 ? 5.094 2.104 -18.552 1.00 83.94 149 ALA A N 1
ATOM 1207 C CA . ALA A 1 149 ? 5.301 3.436 -19.098 1.00 83.94 149 ALA A CA 1
ATOM 1208 C C . ALA A 1 149 ? 6.581 3.471 -19.964 1.00 83.94 149 ALA A C 1
ATOM 1210 O O . ALA A 1 149 ? 7.101 2.431 -20.372 1.00 83.94 149 ALA A O 1
ATOM 1211 N N . SER A 1 150 ? 7.079 4.670 -20.278 1.00 85.00 150 SER A N 1
ATOM 1212 C CA . SER A 1 150 ? 8.234 4.856 -21.164 1.00 85.00 150 SER A CA 1
ATOM 1213 C C . SER A 1 150 ? 9.507 4.174 -20.647 1.00 85.00 150 SER A C 1
ATOM 1215 O O . SER A 1 150 ? 9.706 4.031 -19.431 1.00 85.00 150 SER A O 1
ATOM 1217 N N . LEU A 1 151 ? 10.405 3.844 -21.577 1.00 94.69 151 LEU A N 1
ATOM 1218 C CA . LEU A 1 151 ? 11.801 3.527 -21.290 1.00 94.69 151 LEU A CA 1
ATOM 1219 C C . LEU A 1 151 ? 12.417 4.621 -20.401 1.00 94.69 151 LEU A C 1
ATOM 1221 O O . LEU A 1 151 ? 12.164 5.815 -20.603 1.00 94.69 151 LEU A O 1
ATOM 1225 N N . LYS A 1 152 ? 13.174 4.212 -19.380 1.00 96.00 152 LYS A N 1
ATOM 1226 C CA . LYS A 1 152 ? 13.951 5.110 -18.512 1.00 96.00 152 LYS A CA 1
ATOM 1227 C C . LYS A 1 152 ? 15.440 4.928 -18.689 1.00 96.00 152 LYS A C 1
ATOM 1229 O O . LYS A 1 152 ? 16.142 5.928 -18.773 1.00 96.00 152 LYS A O 1
ATOM 1234 N N . PHE A 1 153 ? 15.886 3.676 -18.741 1.00 97.31 153 PHE A N 1
ATOM 1235 C CA . PHE A 1 153 ? 17.288 3.352 -18.941 1.00 97.31 153 PHE A CA 1
ATOM 1236 C C . PHE A 1 153 ? 17.435 2.229 -19.961 1.00 97.31 153 PHE A C 1
ATOM 1238 O O . PHE A 1 153 ? 16.643 1.289 -19.943 1.00 97.31 153 PHE A O 1
ATOM 1245 N N . ALA A 1 154 ? 18.449 2.289 -20.810 1.00 97.94 154 ALA A N 1
ATOM 1246 C CA . ALA A 1 154 ? 18.852 1.197 -21.670 1.00 97.94 154 ALA A CA 1
ATOM 1247 C C . ALA A 1 154 ? 20.375 1.103 -21.743 1.00 97.94 154 ALA A C 1
ATOM 1249 O O . ALA A 1 154 ? 21.057 2.110 -21.919 1.00 97.94 154 ALA A O 1
ATOM 1250 N N . PHE A 1 155 ? 20.890 -0.119 -21.632 1.00 98.31 155 PHE A N 1
ATOM 1251 C CA . PHE A 1 155 ? 22.315 -0.409 -21.735 1.00 98.31 155 PHE A CA 1
ATOM 1252 C C . PHE A 1 155 ? 22.538 -1.558 -22.710 1.00 98.31 155 PHE A C 1
ATOM 1254 O O . PHE A 1 155 ? 21.912 -2.611 -22.562 1.00 98.31 155 PHE A O 1
ATOM 1261 N N . ALA A 1 156 ? 23.429 -1.374 -23.679 1.00 97.94 156 ALA A N 1
ATOM 1262 C CA . ALA A 1 156 ? 23.948 -2.453 -24.508 1.00 97.94 156 ALA A CA 1
ATOM 1263 C C . ALA A 1 156 ? 25.293 -2.904 -23.939 1.00 97.94 156 ALA A C 1
ATOM 1265 O O . ALA A 1 156 ? 26.184 -2.096 -23.710 1.00 97.94 156 ALA A O 1
ATOM 1266 N N . VAL A 1 157 ? 25.437 -4.199 -23.682 1.00 98.12 157 VAL A N 1
ATOM 1267 C CA . VAL A 1 157 ? 26.645 -4.776 -23.087 1.00 98.12 157 VAL A CA 1
ATOM 1268 C C . VAL A 1 157 ? 27.186 -5.840 -24.035 1.00 98.12 157 VAL A C 1
ATOM 1270 O O . VAL A 1 157 ? 26.439 -6.770 -24.360 1.00 98.12 157 VAL A O 1
ATOM 1273 N N . PRO A 1 158 ? 28.439 -5.744 -24.504 1.00 97.06 158 PRO A N 1
ATOM 1274 C CA . PRO A 1 158 ? 28.983 -6.741 -25.408 1.00 97.06 158 PRO A CA 1
ATOM 1275 C C . PRO A 1 158 ? 29.119 -8.079 -24.678 1.00 97.06 158 PRO A C 1
ATOM 1277 O O . PRO A 1 158 ? 29.389 -8.143 -23.474 1.00 97.06 158 PRO A O 1
ATOM 1280 N N . LEU A 1 159 ? 28.891 -9.165 -25.408 1.00 95.62 159 LEU A N 1
ATOM 1281 C CA . LEU A 1 159 ? 29.051 -10.521 -24.909 1.00 95.62 159 LEU A CA 1
ATOM 1282 C C . LEU A 1 159 ? 30.436 -11.035 -25.302 1.00 95.62 159 LEU A C 1
ATOM 1284 O O . LEU A 1 159 ? 30.754 -11.140 -26.485 1.00 95.62 159 LEU A O 1
ATOM 1288 N N . ILE A 1 160 ? 31.236 -11.400 -24.302 1.00 92.50 160 ILE A N 1
ATOM 1289 C CA . ILE A 1 160 ? 32.580 -11.959 -24.472 1.00 92.50 160 ILE A CA 1
ATOM 1290 C C . ILE A 1 160 ? 32.603 -13.434 -24.074 1.00 92.50 160 ILE A C 1
ATOM 1292 O O . ILE A 1 160 ? 31.869 -13.862 -23.181 1.00 92.50 160 ILE A O 1
ATOM 1296 N N . GLU A 1 161 ? 33.453 -14.217 -24.726 1.00 88.81 161 GLU A N 1
ATOM 1297 C CA . GLU A 1 161 ? 33.630 -15.632 -24.406 1.00 88.81 161 GLU A CA 1
ATOM 1298 C C . GLU A 1 161 ? 34.411 -15.802 -23.094 1.00 88.81 161 GLU A C 1
ATOM 1300 O O . GLU A 1 161 ? 35.416 -15.126 -22.850 1.00 88.81 161 GLU A O 1
ATOM 1305 N N . MET A 1 162 ? 33.947 -16.701 -22.225 1.00 81.12 162 MET A N 1
ATOM 1306 C CA . MET A 1 162 ? 34.691 -17.098 -21.033 1.00 81.12 162 MET A CA 1
ATOM 1307 C C . MET A 1 162 ? 35.849 -18.013 -21.422 1.00 81.12 162 MET A C 1
ATOM 1309 O O . MET A 1 162 ? 35.653 -19.109 -21.941 1.00 81.12 162 MET A O 1
ATOM 1313 N N . GLN A 1 163 ? 37.069 -17.572 -21.135 1.00 71.06 163 GLN A N 1
ATOM 1314 C CA . GLN A 1 163 ? 38.266 -18.389 -21.309 1.00 71.06 163 GLN A CA 1
ATOM 1315 C C . GLN A 1 163 ? 38.375 -19.384 -20.135 1.00 71.06 163 GLN A C 1
ATOM 1317 O O . GLN A 1 163 ? 38.284 -18.968 -18.981 1.00 71.06 163 GLN A O 1
ATOM 1322 N N . ASN A 1 164 ? 38.619 -20.669 -20.437 1.00 65.56 164 ASN A N 1
ATOM 1323 C CA . ASN A 1 164 ? 38.898 -21.786 -19.504 1.00 65.56 164 ASN A CA 1
ATOM 1324 C C . ASN A 1 164 ? 37.716 -22.537 -18.842 1.00 65.56 164 ASN A C 1
ATOM 1326 O O . ASN A 1 164 ? 37.921 -23.178 -17.812 1.00 65.56 164 ASN A O 1
ATOM 1330 N N . GLU A 1 165 ? 36.515 -22.555 -19.425 1.00 58.31 165 GLU A N 1
ATOM 1331 C CA . GLU A 1 165 ? 35.436 -23.445 -18.953 1.00 58.31 165 GLU A CA 1
ATOM 1332 C C . GLU A 1 165 ? 35.504 -24.832 -19.638 1.00 58.31 165 GLU A C 1
ATOM 1334 O O . GLU A 1 165 ? 35.593 -24.899 -20.866 1.00 58.31 165 GLU A O 1
ATOM 1339 N N . PRO A 1 166 ? 35.450 -25.960 -18.899 1.00 59.06 166 PRO A N 1
ATOM 1340 C CA . PRO A 1 166 ? 35.652 -27.316 -19.431 1.00 59.06 166 PRO A CA 1
ATOM 1341 C C . PRO A 1 166 ? 34.429 -27.881 -20.182 1.00 59.06 166 PRO A C 1
ATOM 1343 O O . PRO A 1 166 ? 34.226 -29.095 -20.223 1.00 59.06 166 PRO A O 1
ATOM 1346 N N . VAL A 1 167 ? 33.586 -27.024 -20.761 1.00 60.31 167 VAL A N 1
ATOM 1347 C CA . VAL A 1 167 ? 32.317 -27.415 -21.390 1.00 60.31 167 VAL A CA 1
ATOM 1348 C C . VAL A 1 167 ? 32.409 -27.241 -22.907 1.00 60.31 167 VAL A C 1
ATOM 1350 O O . VAL A 1 167 ? 32.926 -26.246 -23.397 1.00 60.31 167 VAL A O 1
ATOM 1353 N N . HIS A 1 168 ? 31.867 -28.193 -23.671 1.00 59.12 168 HIS A N 1
ATOM 1354 C CA . HIS A 1 168 ? 31.911 -28.235 -25.143 1.00 59.12 168 HIS A CA 1
ATOM 1355 C C . HIS A 1 168 ? 31.190 -27.077 -25.878 1.00 59.12 168 HIS A C 1
ATOM 1357 O O . HIS A 1 168 ? 31.113 -27.098 -27.105 1.00 59.12 168 HIS A O 1
ATOM 1363 N N . ALA A 1 169 ? 30.665 -26.076 -25.166 1.00 61.88 169 ALA A N 1
ATOM 1364 C CA . ALA A 1 169 ? 30.017 -24.900 -25.738 1.00 61.88 169 ALA A CA 1
ATOM 1365 C C . ALA A 1 169 ? 30.616 -23.617 -25.144 1.00 61.88 169 ALA A C 1
ATOM 1367 O O . ALA A 1 169 ? 30.740 -23.499 -23.926 1.00 61.88 169 ALA A O 1
ATOM 1368 N N . ALA A 1 170 ? 30.936 -22.653 -26.011 1.00 69.62 170 ALA A N 1
ATOM 1369 C CA . ALA A 1 170 ? 31.394 -21.320 -25.631 1.00 69.62 170 ALA A CA 1
ATOM 1370 C C . ALA A 1 170 ? 30.368 -20.638 -24.708 1.00 69.62 170 ALA A C 1
ATOM 1372 O O . ALA A 1 170 ? 29.254 -20.311 -25.132 1.00 69.62 170 ALA A O 1
ATOM 1373 N N . VAL A 1 171 ? 30.727 -20.426 -23.440 1.00 79.75 171 VAL A N 1
ATOM 1374 C CA . VAL A 1 171 ? 29.889 -19.690 -22.485 1.00 79.75 171 VAL A CA 1
ATOM 1375 C C . VAL A 1 171 ? 30.165 -18.200 -22.654 1.00 79.75 171 VAL A C 1
ATOM 1377 O O . VAL A 1 171 ? 31.263 -17.725 -22.371 1.00 79.75 171 VAL A O 1
ATOM 1380 N N . MET A 1 172 ? 29.161 -17.454 -23.110 1.00 87.94 172 MET A N 1
ATOM 1381 C CA . MET A 1 172 ? 29.254 -16.003 -23.276 1.00 87.94 172 MET A CA 1
ATOM 1382 C C . MET A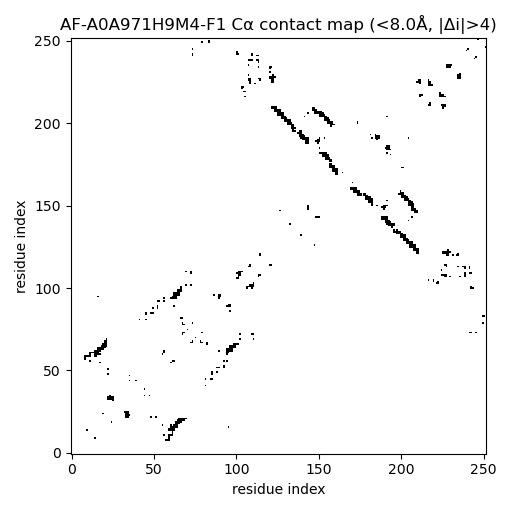 1 172 ? 28.822 -15.284 -21.994 1.00 87.94 172 MET A C 1
ATOM 1384 O O . MET A 1 172 ? 27.801 -15.634 -21.398 1.00 87.94 172 MET A O 1
ATOM 1388 N N . ARG A 1 173 ? 29.553 -14.240 -21.594 1.00 91.69 173 ARG A N 1
ATOM 1389 C CA . ARG A 1 173 ? 29.199 -13.369 -20.463 1.00 91.69 173 ARG A CA 1
ATOM 1390 C C . ARG A 1 173 ? 29.130 -11.895 -20.879 1.00 91.69 173 ARG A C 1
ATOM 1392 O O . ARG A 1 173 ? 29.888 -11.495 -21.760 1.00 91.69 173 ARG A O 1
ATOM 1399 N N . PRO A 1 174 ? 28.280 -11.075 -20.241 1.00 95.62 174 PRO A N 1
ATOM 1400 C CA . PRO A 1 174 ? 28.300 -9.628 -20.440 1.00 95.62 174 PRO A CA 1
ATOM 1401 C C . PRO A 1 174 ? 29.596 -9.007 -19.907 1.00 95.62 174 PRO A C 1
ATOM 1403 O O . PRO A 1 174 ? 29.980 -9.263 -18.763 1.00 95.62 174 PRO A O 1
ATOM 1406 N N . ASP A 1 175 ? 30.239 -8.170 -20.716 1.00 96.06 175 ASP A N 1
ATOM 1407 C CA . ASP A 1 175 ? 31.351 -7.321 -20.299 1.00 96.06 175 ASP A CA 1
ATOM 1408 C C . ASP A 1 175 ? 30.860 -5.916 -19.929 1.00 96.06 175 ASP A C 1
ATOM 1410 O O . ASP A 1 175 ? 30.823 -4.996 -20.746 1.00 96.06 175 ASP A O 1
ATOM 1414 N N . PHE A 1 176 ? 30.474 -5.748 -18.664 1.00 95.81 176 PHE A N 1
ATOM 1415 C CA . PHE A 1 176 ? 29.975 -4.469 -18.152 1.00 95.81 176 PHE A CA 1
ATOM 1416 C C . PHE A 1 176 ? 31.019 -3.339 -18.168 1.00 95.81 176 PHE A C 1
ATOM 1418 O O . PHE A 1 176 ? 30.637 -2.182 -18.002 1.00 95.81 176 PHE A O 1
ATOM 1425 N N . GLN A 1 177 ? 32.313 -3.625 -18.375 1.00 95.62 177 GLN A N 1
ATOM 1426 C CA . GLN A 1 177 ? 33.327 -2.572 -18.531 1.00 95.62 177 GLN A CA 1
ATOM 1427 C C . GLN A 1 177 ? 33.214 -1.863 -19.885 1.00 95.62 177 GLN A C 1
ATOM 1429 O O . GLN A 1 177 ? 33.576 -0.693 -19.993 1.00 95.62 177 GLN A O 1
ATOM 1434 N N . CYS A 1 178 ? 32.669 -2.550 -20.888 1.00 95.25 178 CYS A N 1
ATOM 1435 C CA . CYS A 1 178 ? 32.443 -2.038 -22.237 1.00 95.25 178 CYS A CA 1
ATOM 1436 C C . CYS A 1 178 ? 30.958 -1.753 -22.513 1.00 95.25 178 CYS A C 1
ATOM 1438 O O . CYS A 1 178 ? 30.529 -1.790 -23.663 1.00 95.25 178 CYS A O 1
ATOM 1440 N N . GLN A 1 179 ? 30.155 -1.504 -21.472 1.00 96.81 179 GLN A N 1
ATOM 1441 C CA . GLN A 1 179 ? 28.742 -1.170 -21.648 1.00 96.81 179 GLN A CA 1
ATOM 1442 C C . GLN A 1 179 ? 28.552 0.197 -22.324 1.00 96.81 179 GLN A C 1
ATOM 1444 O O . GLN A 1 179 ? 29.244 1.166 -22.006 1.00 96.81 179 GLN A O 1
ATOM 1449 N N . GLU A 1 180 ? 27.543 0.291 -23.182 1.00 97.38 180 GLU A N 1
ATOM 1450 C CA . GLU A 1 180 ? 27.083 1.528 -23.806 1.00 97.38 180 GLU A CA 1
ATOM 1451 C C . GLU A 1 180 ? 25.725 1.938 -23.231 1.00 97.38 180 GLU A C 1
ATOM 1453 O O . GLU A 1 180 ? 24.793 1.136 -23.146 1.00 97.38 180 GLU A O 1
ATOM 1458 N N . GLU A 1 181 ? 25.611 3.203 -22.834 1.00 97.88 181 GLU A N 1
ATOM 1459 C CA . GLU A 1 181 ? 24.360 3.828 -22.405 1.00 97.88 181 GLU A CA 1
ATOM 1460 C C . GLU A 1 181 ? 23.596 4.289 -23.654 1.00 97.88 181 GLU A C 1
ATOM 1462 O O . GLU A 1 181 ? 24.077 5.124 -24.418 1.00 97.88 181 GLU A O 1
ATOM 1467 N N . ILE A 1 182 ? 22.413 3.720 -23.880 1.00 97.69 182 ILE A N 1
ATOM 1468 C CA . ILE A 1 182 ? 21.643 3.902 -25.118 1.00 97.69 182 ILE A CA 1
ATOM 1469 C C . ILE A 1 182 ? 20.195 4.349 -24.865 1.00 97.69 182 ILE A C 1
ATOM 1471 O O . ILE A 1 182 ? 19.347 4.254 -25.750 1.00 97.69 182 ILE A O 1
ATOM 1475 N N . SER A 1 183 ? 19.876 4.866 -23.674 1.00 97.25 183 SER A N 1
ATOM 1476 C CA . SER A 1 183 ? 18.515 5.315 -23.313 1.00 97.25 183 SER A CA 1
ATOM 1477 C C . SER A 1 183 ? 18.008 6.447 -24.196 1.00 97.25 183 SER A C 1
ATOM 1479 O O . SER A 1 183 ? 16.803 6.582 -24.398 1.00 97.25 183 SER A O 1
ATOM 1481 N N . HIS A 1 184 ? 18.919 7.269 -24.724 1.00 96.44 184 HIS A N 1
ATOM 1482 C CA . HIS A 1 184 ? 18.589 8.379 -25.616 1.00 96.44 184 HIS A CA 1
ATOM 1483 C C . HIS A 1 184 ? 18.022 7.917 -26.969 1.00 96.44 184 HIS A C 1
ATOM 1485 O O . HIS A 1 184 ? 17.405 8.714 -27.671 1.00 96.44 184 HIS A O 1
ATOM 1491 N N . LEU A 1 185 ? 18.159 6.631 -27.310 1.00 96.50 185 LEU A N 1
ATOM 1492 C CA . LEU A 1 185 ? 17.618 6.014 -28.525 1.00 96.50 185 LEU A CA 1
ATOM 1493 C C . LEU A 1 185 ? 16.184 5.492 -28.334 1.00 96.50 185 LEU A C 1
ATOM 1495 O O . LEU A 1 185 ? 15.756 4.513 -28.955 1.00 96.50 185 LEU A O 1
ATOM 1499 N N . THR A 1 186 ? 15.435 6.141 -27.441 1.00 94.44 186 THR A N 1
ATOM 1500 C CA . THR A 1 186 ? 14.011 5.875 -27.247 1.00 94.44 186 THR A CA 1
ATOM 1501 C C . THR A 1 186 ? 13.234 6.190 -28.525 1.00 94.44 186 THR A C 1
ATOM 1503 O O . THR A 1 186 ? 13.423 7.239 -29.141 1.00 94.44 186 THR A O 1
ATOM 1506 N N . ASP A 1 187 ? 12.322 5.306 -28.919 1.00 91.38 187 ASP A N 1
ATOM 1507 C CA . ASP A 1 187 ? 11.440 5.548 -30.060 1.00 91.38 187 ASP A CA 1
ATOM 1508 C C . ASP A 1 187 ? 10.173 6.326 -29.657 1.00 91.38 187 ASP A C 1
ATOM 1510 O O . ASP A 1 187 ? 9.892 6.551 -28.475 1.00 91.38 187 ASP A O 1
ATOM 1514 N N . SER A 1 188 ? 9.377 6.737 -30.651 1.00 89.12 188 SER A N 1
ATOM 1515 C CA . SER A 1 188 ? 8.117 7.463 -30.433 1.00 89.12 188 SER A CA 1
ATOM 1516 C C . SER A 1 188 ? 7.042 6.637 -29.716 1.00 89.12 188 SER A C 1
ATOM 1518 O O . SER A 1 188 ? 6.067 7.200 -29.227 1.00 89.12 188 SER A O 1
ATOM 1520 N N . GLY A 1 189 ? 7.192 5.310 -29.671 1.00 87.62 189 GLY A N 1
ATOM 1521 C CA . GLY A 1 189 ? 6.339 4.398 -28.912 1.00 87.62 189 GLY A CA 1
ATOM 1522 C C . GLY A 1 189 ? 6.786 4.214 -27.457 1.00 87.62 189 GLY A C 1
ATOM 1523 O O . GLY A 1 189 ? 6.150 3.460 -26.722 1.00 87.62 189 GLY A O 1
ATOM 1524 N N . GLY A 1 190 ? 7.864 4.881 -27.027 1.00 89.38 190 GLY A N 1
ATOM 1525 C CA . GLY A 1 190 ? 8.441 4.745 -25.689 1.00 89.38 190 GLY A CA 1
ATOM 1526 C C . GLY A 1 190 ? 9.244 3.457 -25.484 1.00 89.38 190 GLY A C 1
ATOM 1527 O O . GLY A 1 190 ? 9.522 3.106 -24.334 1.00 89.38 190 GLY A O 1
ATOM 1528 N N . GLY A 1 191 ? 9.567 2.750 -26.572 1.00 93.69 191 GLY A N 1
ATOM 1529 C CA . GLY A 1 191 ? 10.494 1.622 -26.630 1.00 93.69 191 GLY A CA 1
ATOM 1530 C C . GLY A 1 191 ? 11.914 2.061 -26.994 1.00 93.69 191 GLY A C 1
ATOM 1531 O O . GLY A 1 191 ? 12.236 3.242 -26.944 1.00 93.69 191 GLY A O 1
ATOM 1532 N N . LEU A 1 192 ? 12.766 1.111 -27.371 1.00 96.69 192 LEU A N 1
ATOM 1533 C CA . LEU A 1 192 ? 14.130 1.338 -27.857 1.00 96.69 192 LEU A CA 1
ATOM 1534 C C . LEU A 1 192 ? 14.219 1.019 -29.355 1.00 96.69 192 LEU A C 1
ATOM 1536 O O . LEU A 1 192 ? 13.712 -0.020 -29.793 1.00 96.69 192 LEU A O 1
ATOM 1540 N N . CYS A 1 193 ? 14.949 1.846 -30.103 1.00 96.81 193 CYS A N 1
ATOM 1541 C CA . CYS A 1 193 ? 15.398 1.550 -31.461 1.00 96.81 193 CYS A CA 1
ATOM 1542 C C . CYS A 1 193 ? 16.907 1.806 -31.574 1.00 96.81 193 CYS A C 1
ATOM 1544 O O . CYS A 1 193 ? 17.327 2.956 -31.603 1.00 96.81 193 CYS A O 1
ATOM 1546 N N . TRP A 1 194 ? 17.714 0.747 -31.649 1.00 96.62 194 TRP A N 1
ATOM 1547 C CA . TRP A 1 194 ? 19.178 0.842 -31.633 1.00 96.62 194 TRP A CA 1
ATOM 1548 C C . TRP A 1 194 ? 19.817 0.172 -32.851 1.00 96.62 194 TRP A C 1
ATOM 1550 O O . TRP A 1 194 ? 19.500 -0.976 -33.173 1.00 96.62 194 TRP A O 1
ATOM 1560 N N . ASP A 1 195 ? 20.744 0.876 -33.496 1.00 95.44 195 ASP A N 1
ATOM 1561 C CA . ASP A 1 195 ? 21.578 0.343 -34.572 1.00 95.44 195 ASP A CA 1
ATOM 1562 C C . ASP A 1 195 ? 22.765 -0.414 -33.969 1.00 95.44 195 ASP A C 1
ATOM 1564 O O . ASP A 1 195 ? 23.718 0.181 -33.467 1.00 95.44 195 ASP A O 1
ATOM 1568 N N . CYS A 1 196 ? 22.688 -1.746 -33.982 1.00 94.00 196 CYS A N 1
ATOM 1569 C CA . CYS A 1 196 ? 23.741 -2.593 -33.434 1.00 94.00 196 CYS A CA 1
ATOM 1570 C C . CYS A 1 196 ? 25.022 -2.455 -34.281 1.00 94.00 196 CYS A C 1
ATOM 1572 O O . CYS A 1 196 ? 24.960 -2.695 -35.488 1.00 94.00 196 CYS A O 1
ATOM 1574 N N . PRO A 1 197 ? 26.194 -2.154 -33.685 1.00 92.81 197 PRO A N 1
ATOM 1575 C CA . PRO A 1 197 ? 27.450 -1.973 -34.422 1.00 92.81 197 PRO A CA 1
ATOM 1576 C C . PRO A 1 197 ? 28.052 -3.291 -34.955 1.00 92.81 197 PRO A C 1
ATOM 1578 O O . PRO A 1 197 ? 29.165 -3.296 -35.478 1.00 92.81 197 PRO A O 1
ATOM 1581 N N . GLY A 1 198 ? 27.330 -4.409 -34.830 1.00 91.69 198 GLY A N 1
ATOM 1582 C CA . GLY A 1 198 ? 27.800 -5.760 -35.129 1.00 91.69 198 GLY A CA 1
ATOM 1583 C C . GLY A 1 198 ? 28.351 -6.479 -33.895 1.00 91.69 198 GLY A C 1
ATOM 1584 O O . GLY A 1 198 ? 28.684 -5.863 -32.883 1.00 91.69 198 GLY A O 1
ATOM 1585 N N . GLY A 1 199 ? 28.429 -7.808 -33.967 1.00 92.81 199 GLY A N 1
ATOM 1586 C CA . GLY A 1 199 ? 28.834 -8.665 -32.853 1.00 92.81 199 GLY A CA 1
ATOM 1587 C C . GLY A 1 199 ? 27.673 -9.084 -31.947 1.00 92.81 199 GLY A C 1
ATOM 1588 O O . GLY A 1 199 ? 26.499 -8.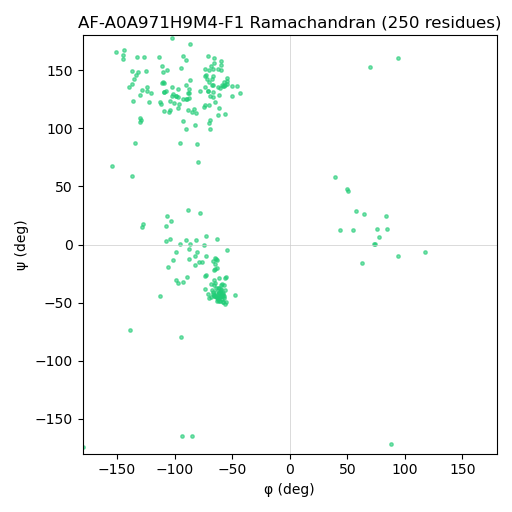861 -32.250 1.00 92.81 199 GLY A O 1
ATOM 1589 N N . LYS A 1 200 ? 28.018 -9.716 -30.821 1.00 95.56 200 LYS A N 1
ATOM 1590 C CA . LYS A 1 200 ? 27.063 -10.254 -29.844 1.00 95.56 200 LYS A CA 1
ATOM 1591 C C . LYS A 1 200 ? 26.896 -9.298 -28.674 1.00 95.56 200 LYS A C 1
ATOM 1593 O O . LYS A 1 200 ? 27.875 -8.926 -28.034 1.00 95.56 200 LYS A O 1
ATOM 1598 N N . TRP A 1 201 ? 25.654 -8.961 -28.362 1.00 97.00 201 TRP A N 1
ATOM 1599 C CA . TRP A 1 201 ? 25.296 -7.983 -27.342 1.00 97.00 201 TRP A CA 1
ATOM 1600 C C . TRP A 1 201 ? 24.137 -8.481 -26.490 1.00 97.00 201 TRP A C 1
ATOM 1602 O O . TRP A 1 201 ? 23.246 -9.178 -26.970 1.00 97.00 201 TRP A O 1
ATOM 1612 N N . ARG A 1 202 ? 24.121 -8.063 -25.228 1.00 97.56 202 ARG A N 1
ATOM 1613 C CA . ARG A 1 202 ? 22.970 -8.154 -24.337 1.00 97.56 202 ARG A CA 1
ATOM 1614 C C . ARG A 1 202 ? 22.468 -6.758 -24.032 1.00 97.56 202 ARG A C 1
ATOM 1616 O O . ARG A 1 202 ? 23.201 -5.926 -23.505 1.00 97.56 202 ARG A O 1
ATOM 1623 N N . ILE A 1 203 ? 21.202 -6.522 -24.331 1.00 97.88 203 ILE A N 1
ATOM 1624 C CA . ILE A 1 203 ? 20.534 -5.251 -24.096 1.00 97.88 203 ILE A CA 1
ATOM 1625 C C . ILE A 1 203 ? 19.681 -5.374 -22.838 1.00 97.88 203 ILE A C 1
ATOM 1627 O O . ILE A 1 203 ? 18.868 -6.292 -22.725 1.00 97.88 203 ILE A O 1
ATOM 1631 N N . TYR A 1 204 ? 19.841 -4.428 -21.919 1.00 98.19 204 TYR A N 1
ATOM 1632 C CA . TYR A 1 204 ? 19.018 -4.258 -20.727 1.00 98.19 204 TYR A CA 1
ATOM 1633 C C . TYR A 1 204 ? 18.161 -3.010 -20.902 1.00 98.19 204 TYR A C 1
ATOM 1635 O O . TYR A 1 204 ? 18.705 -1.915 -20.960 1.00 98.19 204 TYR A O 1
ATOM 1643 N N . CYS A 1 205 ? 16.840 -3.154 -20.981 1.00 97.56 205 CYS A N 1
ATOM 1644 C CA . CYS A 1 205 ? 15.894 -2.040 -21.059 1.00 97.56 205 CYS A CA 1
ATOM 1645 C C . CYS A 1 205 ? 15.060 -1.962 -19.782 1.00 97.56 205 CYS A C 1
ATOM 1647 O O . CYS A 1 205 ? 14.334 -2.896 -19.447 1.00 97.56 205 CYS A O 1
ATOM 1649 N N . PHE A 1 206 ? 15.131 -0.833 -19.088 1.00 96.94 206 PHE A N 1
ATOM 1650 C CA . PHE A 1 206 ? 14.412 -0.559 -17.854 1.00 96.94 206 PHE A CA 1
ATOM 1651 C C . PHE A 1 206 ? 13.233 0.370 -18.126 1.00 96.94 206 PHE A C 1
ATOM 1653 O O . PHE A 1 206 ? 13.406 1.539 -18.478 1.00 96.94 206 PHE A O 1
ATOM 1660 N N . PHE A 1 207 ? 12.028 -0.144 -17.913 1.00 95.12 207 PHE A N 1
ATOM 1661 C CA . PHE A 1 207 ? 10.773 0.579 -18.081 1.00 95.12 207 PHE A CA 1
ATOM 1662 C C . PHE A 1 207 ? 10.144 0.861 -16.721 1.00 95.12 207 PHE A C 1
ATOM 1664 O O . PHE A 1 207 ? 10.106 -0.011 -15.851 1.00 95.12 207 PHE A O 1
ATOM 1671 N N . THR A 1 208 ? 9.597 2.059 -16.530 1.00 92.62 208 THR A N 1
ATOM 1672 C CA . THR A 1 208 ? 8.770 2.324 -15.341 1.00 92.62 208 THR A CA 1
ATOM 1673 C C . THR A 1 208 ? 7.450 1.570 -15.418 1.00 92.62 208 THR A C 1
ATOM 1675 O O . THR A 1 208 ? 6.816 1.543 -16.466 1.00 92.62 208 THR A O 1
ATOM 1678 N N . ARG A 1 209 ? 6.994 1.011 -14.301 1.00 92.00 209 ARG A N 1
ATOM 1679 C CA . ARG A 1 209 ? 5.694 0.339 -14.159 1.00 92.00 209 ARG A CA 1
ATOM 1680 C C . ARG A 1 209 ? 5.091 0.596 -12.782 1.00 92.00 209 ARG A C 1
ATOM 1682 O O . ARG A 1 209 ? 5.791 1.053 -11.881 1.00 92.00 209 ARG A O 1
ATOM 1689 N N . SER A 1 210 ? 3.813 0.262 -12.618 1.00 92.12 210 SER A N 1
ATOM 1690 C CA . SER A 1 210 ? 3.201 0.115 -11.292 1.00 92.12 210 SER A CA 1
ATOM 1691 C C . SER A 1 210 ? 3.975 -0.918 -10.467 1.00 92.12 210 SER A C 1
ATOM 1693 O O . SER A 1 210 ? 4.340 -1.977 -10.984 1.00 92.12 210 SER A O 1
ATOM 1695 N N . ASN A 1 211 ? 4.236 -0.636 -9.191 1.00 92.25 211 ASN A N 1
ATOM 1696 C CA . ASN A 1 211 ? 4.796 -1.624 -8.272 1.00 92.25 211 ASN A CA 1
ATOM 1697 C C . ASN A 1 211 ? 3.687 -2.566 -7.769 1.00 92.25 211 ASN A C 1
ATOM 1699 O O . ASN A 1 211 ? 3.266 -2.469 -6.620 1.00 92.25 211 ASN A O 1
ATOM 1703 N N . TYR A 1 212 ? 3.168 -3.442 -8.638 1.00 91.25 212 TYR A N 1
ATOM 1704 C CA . TYR A 1 212 ? 2.038 -4.315 -8.295 1.00 91.25 212 TYR A CA 1
ATOM 1705 C C . TYR A 1 212 ? 2.179 -5.746 -8.827 1.00 91.25 212 TYR A C 1
ATOM 1707 O O . TYR A 1 212 ? 2.476 -6.658 -8.052 1.00 91.25 212 TYR A O 1
ATOM 1715 N N . GLU A 1 213 ? 2.011 -5.977 -10.132 1.00 88.12 213 GLU A N 1
ATOM 1716 C CA . GLU A 1 213 ? 2.153 -7.317 -10.724 1.00 88.12 213 GLU A CA 1
ATOM 1717 C C . GLU A 1 213 ? 3.542 -7.922 -10.449 1.00 88.12 213 GLU A C 1
ATOM 1719 O O . GLU A 1 213 ? 4.569 -7.243 -10.496 1.00 88.12 213 GLU A O 1
ATOM 1724 N N . GLY A 1 214 ? 3.581 -9.220 -10.145 1.00 85.69 214 GLY A N 1
ATOM 1725 C CA . GLY A 1 214 ? 4.829 -9.922 -9.831 1.00 85.69 214 GLY A CA 1
ATOM 1726 C C . GLY A 1 214 ? 5.413 -9.608 -8.449 1.00 85.69 214 GLY A C 1
ATOM 1727 O O . GLY A 1 214 ? 6.432 -10.189 -8.089 1.00 85.69 214 GLY A O 1
ATOM 1728 N N . THR A 1 215 ? 4.765 -8.753 -7.654 1.00 87.75 215 THR A N 1
ATOM 1729 C CA . THR A 1 215 ? 5.175 -8.447 -6.276 1.00 87.75 215 THR A CA 1
ATOM 1730 C C . THR A 1 215 ? 4.297 -9.179 -5.258 1.00 87.75 215 THR A C 1
ATOM 1732 O O . THR A 1 215 ? 3.338 -9.870 -5.608 1.00 87.75 215 THR A O 1
ATOM 1735 N N . TYR A 1 216 ? 4.600 -9.023 -3.968 1.00 85.88 216 TYR A N 1
ATOM 1736 C CA . TYR A 1 216 ? 3.742 -9.539 -2.902 1.00 85.88 216 TYR A CA 1
ATOM 1737 C C . TYR A 1 216 ? 2.373 -8.838 -2.850 1.00 85.88 216 TYR A C 1
ATOM 1739 O O . TYR A 1 216 ? 1.417 -9.440 -2.370 1.00 85.88 216 TYR A O 1
ATOM 1747 N N . LEU A 1 217 ? 2.250 -7.616 -3.390 1.00 87.81 217 LEU A N 1
ATOM 1748 C CA . LEU A 1 217 ? 1.028 -6.804 -3.339 1.00 87.81 217 LEU A CA 1
ATOM 1749 C C . LEU A 1 217 ? -0.132 -7.414 -4.132 1.00 87.81 217 LEU A C 1
ATOM 1751 O O . LEU A 1 217 ? -1.277 -7.335 -3.697 1.00 87.81 217 LEU A O 1
ATOM 1755 N N . CYS A 1 218 ? 0.147 -8.083 -5.254 1.00 85.94 218 CYS A N 1
ATOM 1756 C CA . CYS A 1 218 ? -0.887 -8.791 -6.013 1.00 85.94 218 CYS A CA 1
ATOM 1757 C C . CYS A 1 218 ? -1.237 -10.172 -5.431 1.00 85.94 218 CYS A C 1
ATOM 1759 O O . CYS A 1 218 ? -2.155 -10.827 -5.916 1.00 85.94 218 CYS A O 1
ATOM 1761 N N . ARG A 1 219 ? -0.504 -10.631 -4.406 1.00 84.69 219 ARG A N 1
ATOM 1762 C CA . ARG A 1 219 ? -0.673 -11.951 -3.774 1.00 84.69 219 ARG A CA 1
ATOM 1763 C C . ARG A 1 219 ? -1.301 -11.878 -2.383 1.00 84.69 219 ARG A C 1
ATOM 1765 O O . ARG A 1 219 ? -1.416 -12.906 -1.716 1.00 84.69 219 ARG A O 1
ATOM 1772 N N . THR A 1 220 ? -1.675 -10.692 -1.912 1.00 79.75 220 THR A N 1
ATOM 1773 C CA . THR A 1 220 ? -2.294 -10.550 -0.594 1.00 79.75 220 THR A CA 1
ATOM 1774 C C . THR A 1 220 ? -3.695 -11.165 -0.630 1.00 79.75 220 THR A C 1
ATOM 1776 O O . THR A 1 220 ? -4.512 -10.876 -1.499 1.00 79.75 220 THR A O 1
ATOM 1779 N N . ILE A 1 221 ? -3.971 -12.065 0.317 1.00 70.75 221 ILE A N 1
ATOM 1780 C CA . ILE A 1 221 ? -5.170 -12.923 0.282 1.00 70.75 221 ILE A CA 1
ATOM 1781 C C . ILE A 1 221 ? -6.462 -12.117 0.487 1.00 70.75 221 ILE A C 1
ATOM 1783 O O . ILE A 1 221 ? -7.506 -12.471 -0.050 1.00 70.75 221 ILE A O 1
ATOM 1787 N N . ARG A 1 222 ? -6.410 -11.054 1.299 1.00 74.75 222 ARG A N 1
ATOM 1788 C CA . ARG A 1 222 ? -7.601 -10.301 1.729 1.00 74.75 222 ARG A CA 1
ATOM 1789 C C . ARG A 1 222 ? -7.850 -9.024 0.934 1.00 74.75 222 ARG A C 1
ATOM 1791 O O . ARG A 1 222 ? -9.000 -8.624 0.818 1.00 74.75 222 ARG A O 1
ATOM 1798 N N . SER A 1 223 ? -6.797 -8.373 0.441 1.00 79.44 223 SER A N 1
ATOM 1799 C CA . SER A 1 223 ? -6.895 -7.024 -0.125 1.00 79.44 223 SER A CA 1
ATOM 1800 C C . SER A 1 223 ? -5.779 -6.767 -1.150 1.00 79.44 223 SER A C 1
ATOM 1802 O O . SER A 1 223 ? -4.866 -5.980 -0.882 1.00 79.44 223 SER A O 1
ATOM 1804 N N . PRO A 1 224 ? -5.785 -7.458 -2.306 1.00 84.44 224 PRO A N 1
ATOM 1805 C CA . PRO A 1 224 ? -4.777 -7.262 -3.343 1.00 84.44 224 PRO A CA 1
ATOM 1806 C C . PRO A 1 224 ? -4.943 -5.900 -4.004 1.00 84.44 224 PRO A C 1
ATOM 1808 O O . PRO A 1 224 ? -5.830 -5.700 -4.829 1.00 84.44 224 PRO A O 1
ATOM 1811 N N . HIS A 1 225 ? -4.038 -4.974 -3.700 1.00 87.38 225 HIS A N 1
ATOM 1812 C CA . HIS A 1 225 ? -4.099 -3.625 -4.241 1.00 87.38 225 HIS A CA 1
ATOM 1813 C C . HIS A 1 225 ? -2.727 -2.950 -4.396 1.00 87.38 225 HIS A C 1
ATOM 1815 O O . HIS A 1 225 ? -1.718 -3.389 -3.845 1.00 87.38 225 HIS A O 1
ATOM 1821 N N . ARG A 1 226 ? -2.715 -1.851 -5.156 1.00 91.50 226 ARG A N 1
ATOM 1822 C CA . ARG A 1 226 ? -1.562 -0.962 -5.350 1.00 91.50 226 ARG A CA 1
ATOM 1823 C C . ARG A 1 226 ? -1.294 -0.133 -4.099 1.00 91.50 226 ARG A C 1
ATOM 1825 O O . ARG A 1 226 ? -2.235 0.273 -3.427 1.00 91.50 226 ARG A O 1
ATOM 1832 N N . ASN A 1 227 ? -0.028 0.152 -3.821 1.00 92.44 227 ASN A N 1
ATOM 1833 C CA . ASN A 1 227 ? 0.373 0.872 -2.615 1.00 92.44 227 ASN A CA 1
ATOM 1834 C C . ASN A 1 227 ? 0.964 2.250 -2.938 1.00 92.44 227 ASN A C 1
ATOM 1836 O O . ASN A 1 227 ? 1.374 2.505 -4.075 1.00 92.44 227 ASN A O 1
ATOM 1840 N N . ILE A 1 228 ? 1.010 3.130 -1.941 1.00 96.19 228 ILE A N 1
ATOM 1841 C CA . ILE A 1 22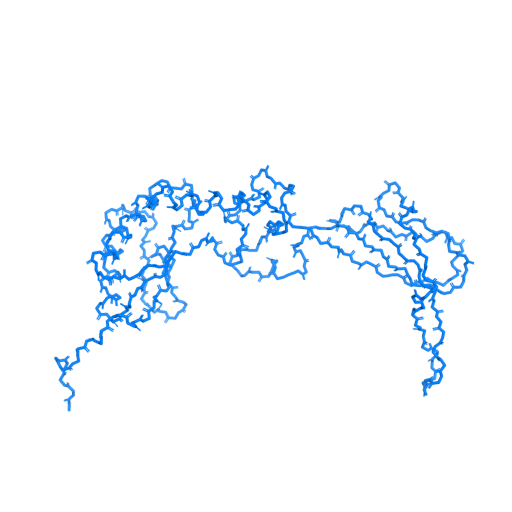8 ? 1.694 4.419 -2.058 1.00 96.19 228 ILE A CA 1
ATOM 1842 C C . ILE A 1 228 ? 3.203 4.247 -2.229 1.00 96.19 228 ILE A C 1
ATOM 1844 O O . ILE A 1 228 ? 3.791 3.260 -1.784 1.00 96.19 228 ILE A O 1
ATOM 1848 N N . ASP A 1 229 ? 3.840 5.253 -2.819 1.00 95.81 229 ASP A N 1
ATOM 1849 C CA . ASP A 1 229 ? 5.285 5.419 -2.769 1.00 95.81 229 ASP A CA 1
ATOM 1850 C C . ASP A 1 229 ? 5.724 5.802 -1.348 1.00 95.81 229 ASP A C 1
ATOM 1852 O O . ASP A 1 229 ? 5.658 6.964 -0.948 1.00 95.81 229 ASP A O 1
ATOM 1856 N N . CYS A 1 230 ? 6.200 4.824 -0.577 1.00 93.69 230 CYS A N 1
ATOM 1857 C CA . CYS A 1 230 ? 6.703 5.053 0.780 1.00 93.69 230 CYS A CA 1
ATOM 1858 C C . CYS A 1 230 ? 7.964 5.936 0.834 1.00 93.69 230 CYS A C 1
ATOM 1860 O O . CYS A 1 230 ? 8.350 6.362 1.922 1.00 93.69 230 CYS A O 1
ATOM 1862 N N . LEU A 1 231 ? 8.616 6.211 -0.302 1.00 94.75 231 LEU A N 1
ATOM 1863 C CA . LEU A 1 231 ? 9.732 7.157 -0.390 1.00 94.75 231 LEU A CA 1
ATOM 1864 C C . LEU A 1 231 ? 9.252 8.598 -0.632 1.00 94.75 231 LEU A C 1
ATOM 1866 O O . LEU A 1 231 ? 10.023 9.542 -0.464 1.00 94.75 231 LEU A O 1
ATOM 1870 N N . SER A 1 232 ? 7.978 8.787 -0.989 1.00 97.19 232 SER A N 1
ATOM 1871 C CA . SER A 1 232 ? 7.363 10.099 -1.173 1.00 97.19 232 SER A CA 1
ATOM 1872 C C . SER A 1 232 ? 6.789 10.619 0.141 1.00 97.19 232 SER A C 1
ATOM 1874 O O . SER A 1 232 ? 5.810 10.094 0.675 1.00 97.19 232 SER A O 1
ATOM 1876 N N . THR A 1 233 ? 7.347 11.723 0.641 1.00 97.94 233 THR A N 1
ATOM 1877 C CA . THR A 1 233 ? 6.840 12.390 1.850 1.00 97.94 233 THR A CA 1
ATOM 1878 C C . THR A 1 233 ? 5.390 12.843 1.691 1.00 97.94 233 THR A C 1
ATOM 1880 O O . THR A 1 233 ? 4.620 12.759 2.644 1.00 97.94 233 THR A O 1
ATOM 1883 N N . THR A 1 234 ? 4.979 13.264 0.492 1.00 98.19 234 THR A N 1
ATOM 1884 C CA . THR A 1 234 ? 3.588 13.631 0.190 1.00 98.19 234 THR A CA 1
ATOM 1885 C C . THR A 1 234 ? 2.653 12.428 0.283 1.00 98.19 234 THR A C 1
ATOM 1887 O O . THR A 1 234 ? 1.577 12.535 0.874 1.00 98.19 234 THR A O 1
ATOM 1890 N N . ALA A 1 235 ? 3.061 11.279 -0.261 1.00 97.75 235 ALA A N 1
ATOM 1891 C CA . ALA A 1 235 ? 2.244 10.072 -0.244 1.00 97.75 235 ALA A CA 1
ATOM 1892 C C . ALA A 1 235 ? 2.102 9.509 1.178 1.00 97.75 235 ALA A C 1
ATOM 1894 O O . ALA A 1 235 ? 0.989 9.233 1.629 1.00 97.75 235 ALA A O 1
ATOM 1895 N N . VAL A 1 236 ? 3.215 9.442 1.919 1.00 97.38 236 VAL A N 1
ATOM 1896 C CA . VAL A 1 236 ? 3.227 9.022 3.327 1.00 97.38 236 VAL A CA 1
ATOM 1897 C C . VAL A 1 236 ? 2.399 9.973 4.187 1.00 97.38 236 VAL A C 1
ATOM 1899 O O . VAL A 1 236 ? 1.566 9.512 4.965 1.00 97.38 236 VAL A O 1
ATOM 1902 N N . LYS A 1 237 ? 2.552 11.294 4.021 1.00 97.81 237 LYS A N 1
ATOM 1903 C CA . LYS A 1 237 ? 1.746 12.276 4.759 1.00 97.81 237 LYS A CA 1
ATOM 1904 C C . LYS A 1 237 ? 0.256 12.049 4.526 1.00 97.81 237 LYS A C 1
ATOM 1906 O O . LYS A 1 237 ? -0.503 12.033 5.486 1.00 97.81 237 LYS A O 1
ATOM 1911 N N . ARG A 1 238 ? -0.164 11.839 3.277 1.00 97.56 238 ARG A N 1
ATOM 1912 C CA . ARG A 1 238 ? -1.573 11.587 2.962 1.00 97.56 238 ARG A CA 1
ATOM 1913 C C . ARG A 1 238 ? -2.103 10.337 3.667 1.00 97.56 238 ARG A C 1
ATOM 1915 O O . ARG A 1 238 ? -3.200 10.383 4.214 1.00 97.56 238 ARG A O 1
ATOM 1922 N N . PHE A 1 239 ? -1.339 9.244 3.670 1.00 96.75 239 PHE A N 1
ATOM 1923 C CA . PHE A 1 239 ? -1.703 8.043 4.424 1.00 96.75 239 PHE A CA 1
ATOM 1924 C C . PHE A 1 239 ? -1.879 8.352 5.916 1.00 96.75 239 PHE A C 1
ATOM 1926 O O . PHE A 1 239 ? -2.928 8.037 6.472 1.00 96.75 239 PHE A O 1
ATOM 1933 N N . LEU A 1 240 ? -0.909 9.041 6.531 1.00 96.56 240 LEU A N 1
ATOM 1934 C CA . LEU A 1 240 ? -0.969 9.426 7.944 1.00 96.56 240 LEU A CA 1
ATOM 1935 C C . LEU A 1 240 ? -2.159 10.345 8.255 1.00 96.56 240 LEU A C 1
ATOM 1937 O O . LEU A 1 240 ? -2.827 10.140 9.263 1.00 96.56 240 LEU A O 1
ATOM 1941 N N . ASP A 1 241 ? -2.458 11.324 7.398 1.00 96.81 241 ASP A N 1
ATOM 1942 C CA . ASP A 1 241 ? -3.603 12.227 7.570 1.00 96.81 241 ASP A CA 1
ATOM 1943 C C . ASP A 1 241 ? -4.931 11.443 7.574 1.00 96.81 241 ASP A C 1
ATOM 1945 O O . ASP A 1 241 ? -5.828 11.732 8.366 1.00 96.81 241 ASP A O 1
ATOM 1949 N N . ILE A 1 242 ? -5.055 10.432 6.706 1.00 96.44 242 ILE A N 1
ATOM 1950 C CA . ILE A 1 242 ? -6.259 9.597 6.594 1.00 96.44 242 ILE A CA 1
ATOM 1951 C C . ILE A 1 242 ? -6.389 8.635 7.778 1.00 96.44 242 ILE A C 1
ATOM 1953 O O . ILE A 1 242 ? -7.505 8.402 8.238 1.00 96.44 242 ILE A O 1
ATOM 1957 N N . THR A 1 243 ? -5.290 8.059 8.265 1.00 95.19 243 THR A N 1
ATOM 1958 C CA . THR A 1 243 ? -5.328 7.058 9.339 1.00 95.19 243 THR A CA 1
ATOM 1959 C C . THR A 1 243 ? -5.112 7.711 10.702 1.00 95.19 243 THR A C 1
ATOM 1961 O O . THR A 1 243 ? -6.077 7.997 11.413 1.00 95.19 243 THR A O 1
ATOM 1964 N N . TYR A 1 244 ? -3.864 8.010 11.056 1.00 95.19 244 TYR A N 1
ATOM 1965 C CA . TYR A 1 244 ? -3.475 8.629 12.326 1.00 95.19 244 TYR A CA 1
ATOM 1966 C C . TYR A 1 244 ? -4.198 9.956 12.579 1.00 95.19 244 TYR A C 1
ATOM 1968 O O . TYR A 1 244 ? -4.626 10.204 13.703 1.00 95.19 244 TYR A O 1
ATOM 1976 N N . GLY A 1 245 ? -4.387 10.783 11.547 1.00 96.25 245 GLY A N 1
ATOM 1977 C CA . GLY A 1 245 ? -5.107 12.052 11.656 1.00 96.25 245 GLY A CA 1
ATOM 1978 C C . GLY A 1 245 ? -6.566 11.871 12.079 1.00 96.25 245 GLY A C 1
ATOM 1979 O O . GLY A 1 245 ? -7.044 12.591 12.955 1.00 96.25 245 GLY A O 1
ATOM 1980 N N . ASN A 1 246 ? -7.265 10.872 11.530 1.00 95.88 246 ASN A N 1
ATOM 1981 C CA . ASN A 1 246 ? -8.625 10.563 11.968 1.00 95.88 246 ASN A CA 1
ATOM 1982 C C . ASN A 1 246 ? -8.655 9.945 13.369 1.00 95.88 246 ASN A C 1
ATOM 1984 O O . ASN A 1 246 ? -9.481 10.358 14.179 1.00 95.88 246 ASN A O 1
ATOM 1988 N N . TYR A 1 247 ? -7.748 9.019 13.696 1.00 95.69 247 TYR A N 1
ATOM 1989 C CA . TYR A 1 247 ? -7.671 8.488 15.062 1.00 95.69 247 TYR A CA 1
ATOM 1990 C C . TYR A 1 247 ? -7.420 9.598 16.092 1.00 95.69 247 TYR A C 1
ATOM 1992 O O . TYR A 1 247 ? -8.129 9.647 17.093 1.00 95.69 247 TYR A O 1
ATOM 2000 N N . GLY A 1 248 ? -6.498 10.528 15.821 1.00 95.62 248 GLY A N 1
ATOM 2001 C CA . GLY A 1 248 ? -6.257 11.692 16.680 1.00 95.62 248 GLY A CA 1
ATOM 2002 C C . GLY A 1 248 ? -7.483 12.600 16.797 1.00 95.62 248 GLY A C 1
ATOM 2003 O O . GLY A 1 248 ? -7.857 13.003 17.890 1.00 95.62 248 GLY A O 1
ATOM 2004 N N . LYS A 1 249 ? -8.197 12.854 15.692 1.00 96.38 249 LYS A N 1
ATOM 2005 C CA . LYS A 1 249 ? -9.442 13.643 15.718 1.00 96.38 249 LYS A CA 1
ATOM 2006 C C . LYS A 1 249 ? -10.511 13.039 16.639 1.00 96.38 249 LYS A C 1
ATOM 2008 O O . LYS A 1 249 ? -11.224 13.788 17.301 1.00 96.38 249 LYS A O 1
ATOM 2013 N N . TRP A 1 250 ? -10.673 11.717 16.623 1.00 96.31 250 TRP A N 1
ATOM 2014 C CA . TRP A 1 250 ? -11.752 11.035 17.343 1.00 96.31 250 TRP A CA 1
ATOM 2015 C C . TRP A 1 250 ? -11.398 10.641 18.778 1.00 96.31 250 TRP A C 1
ATOM 2017 O O . TRP A 1 250 ? -12.306 10.540 19.599 1.00 96.31 250 TRP A O 1
ATOM 2027 N N . LEU A 1 251 ? -10.117 10.407 19.079 1.00 94.31 251 LEU A N 1
ATOM 2028 C CA . LEU A 1 251 ? -9.670 9.935 20.395 1.00 94.31 251 LEU A CA 1
ATOM 2029 C C . LEU A 1 251 ? -8.975 11.001 21.254 1.00 94.31 251 LEU A C 1
ATOM 2031 O O . LEU A 1 251 ? -8.932 10.818 22.468 1.00 94.31 251 LEU A O 1
ATOM 2035 N N . GLY A 1 252 ? -8.479 12.093 20.660 1.00 89.12 252 GLY A N 1
ATOM 2036 C CA . GLY A 1 252 ? -7.695 13.123 21.356 1.00 89.12 252 GLY A CA 1
ATOM 2037 C C . GLY A 1 252 ? -6.201 12.845 21.313 1.00 89.12 252 GLY A C 1
ATOM 2038 O O . GLY A 1 252 ? -5.695 12.204 22.258 1.00 89.12 252 GLY A O 1
#

Foldseek 3Di:
DDDPVVDDAPALQPFAAAEQELQQDDPPPDPDRRHDDPPDDLVVSLVSLLVVLVVCLVNSHQAYEYEFHLVCQLNDPSSLVSVLSSVVSNVVSNHDYHYDQDPDPDPFCNNVQLCVVPVVQFDKDKDKDKDKDAFDPFWDWDADDPQWDAWDWKKKFAWDFDPPDPDPDTDTDTDPVPIDTQSVQQDPRRIHTGDDPGGIIMMIIITMHGPAPPDCLCVRPPHRDTGGDPVDPVSVVSSCCSGVVSCVVSND

Secondary structure (DSSP, 8-state):
---GGG-PPPPGGGPPEEEEETTTPPPTT--S-----TT--HHHHHHHHHHHHHHHHTTT--EEEEE--STTTTT-HHHHHHHHHHHHHHHHTT-EEEE--SSSSSSSSGGGTTTTT-GGGB-EEEEEEEEEEES-SS-EEEPPPTTEEEEEEEEEEEEEEPTT--SSS--EEE-GGG-EE-GGGB-TTSSEEE---SSEEEEEEEEEEES-TTSGGGG-SS-----B-TT-HHHHHHHHHHTHHHHHHHH-

Solvent-accessible surface area (backbone atoms only — not comparable to full-atom values): 14624 Å² total; per-residue (Å²): 132,88,62,76,85,76,66,69,75,63,76,32,91,82,27,59,63,47,80,36,55,53,58,49,63,66,63,100,85,62,92,67,87,60,52,73,67,92,83,59,52,70,70,60,52,50,53,52,49,52,51,52,50,49,54,39,48,78,68,26,34,17,24,37,32,34,37,70,40,68,76,60,52,91,73,39,65,69,45,47,57,52,41,47,53,49,51,51,54,36,49,76,68,68,31,45,80,43,79,54,76,51,61,58,73,71,79,51,22,54,70,51,56,46,45,61,97,32,72,88,35,46,26,67,35,76,47,76,48,77,49,78,46,64,55,63,100,58,65,47,74,44,76,49,56,89,85,42,47,48,59,71,44,28,34,41,19,40,48,42,73,60,85,87,65,99,54,102,61,89,50,68,41,74,37,73,92,66,49,42,84,47,46,88,38,50,40,98,81,27,16,40,50,42,78,71,94,58,57,44,32,38,34,42,38,29,23,38,26,66,53,24,84,96,46,71,41,62,64,33,90,89,60,57,52,72,39,42,23,82,87,35,68,70,34,43,47,48,28,42,51,59,34,58,43,45,51,43,72,74,72,105

Nearest PDB structures (foldseek):
  2vrb-assembly1_A-2  TM=6.847E-01  e=1.515E+00  Citrobacter sp. MY-5
  2jl1-assembly1_A-2  TM=6.863E-01  e=1.607E+00  Citrobacter sp. MY-5
  2vrc-assembly1_C  TM=5.604E-01  e=1.125E+00  Citrobacter sp. MY-5
  2vrc-assembly1_D  TM=6.728E-01  e=3.485E+00  Citrobacter sp. MY-5
  1xdj-assembly2_B  TM=5.872E-01  e=2.165E+00  Thermotoga maritima

Mean predicted aligned error: 7.61 Å

Radius of gyration: 28.58 Å; Cα contacts (8 Å, |Δi|>4): 419; chains: 1; bounding box: 68×47×84 Å

Sequence (252 aa):
MYHKTSFINPDRHNGPFQISHDFQFIPLNLSENFDWPDDSNEEYKLKHIEWRLKRLADRGFGGVVINIAFKKYMEDEVAWIRFVKTVDMAVEMGLKIWIYDEQYYPSGMAGGLALRGHPELEAKALGCLIKDVDSPDAPVRIASPHGHASLKFAFAVPLIEMQNEPVHAAVMRPDFQCQEEISHLTDSGGGLCWDCPGGKWRIYCFFTRSNYEGTYLCRTIRSPHRNIDCLSTTAVKRFLDITYGNYGKWLG

pLDDT: mean 88.79, std 10.95, range [46.5, 98.31]